Protein AF-0000000069709373 (afdb_homodimer)

Nearest PDB structures (foldseek):
  2mlg-assembly1_A  TM=8.910E-01  e=1.701E-03  Fuselloviridae
  6xjf-assembly3_C  TM=6.975E-01  e=1.911E-03  Pyrococcus furiosus DSM 3638
  6pln-assembly2_B  TM=6.680E-01  e=1.429E-03  Pyrococcus furiosus
  2p4w-assembly1_A  TM=5.129E-01  e=8.978E-04  Pyrococcus furiosus
  6kf9-assembly1_G  TM=6.052E-01  e=5.133E-03  Thermococcus kodakarensis KOD1

Structure (mmCIF, N/CA/C/O backbone):
data_AF-0000000069709373-model_v1
#
loop_
_entity.id
_entity.type
_entity.pdbx_description
1 polymer 'ArsR family transcriptional regulator'
#
loop_
_atom_site.group_PDB
_atom_site.id
_atom_site.type_symbol
_atom_site.label_atom_id
_atom_site.label_alt_id
_atom_site.label_comp_id
_atom_site.label_asym_id
_atom_site.label_entity_id
_atom_site.label_seq_id
_atom_site.pdbx_PDB_ins_code
_atom_site.Cartn_x
_atom_site.Cartn_y
_atom_site.Cartn_z
_atom_site.occupancy
_atom_site.B_iso_or_equiv
_atom_site.auth_seq_id
_atom_site.auth_comp_id
_atom_site.auth_asym_id
_atom_site.auth_atom_id
_atom_site.pdbx_PDB_model_num
ATOM 1 N N . MET A 1 1 ? -10.047 -11.922 -38.375 1 23.48 1 MET A N 1
ATOM 2 C CA . MET A 1 1 ? -9.273 -12.703 -37.406 1 23.48 1 MET A CA 1
ATOM 3 C C . MET A 1 1 ? -8.602 -11.789 -36.375 1 23.48 1 MET A C 1
ATOM 5 O O . MET A 1 1 ? -7.652 -11.078 -36.719 1 23.48 1 MET A O 1
ATOM 9 N N . ALA A 1 2 ? -9.289 -11.133 -35.469 1 34.69 2 ALA A N 1
ATOM 10 C CA . ALA A 1 2 ? -8.852 -10.133 -34.531 1 34.69 2 ALA A CA 1
ATOM 11 C C . ALA A 1 2 ? -7.746 -10.688 -33.625 1 34.69 2 ALA A C 1
ATOM 13 O O . ALA A 1 2 ? -7.945 -11.695 -32.938 1 34.69 2 ALA A O 1
ATOM 14 N N . THR A 1 3 ? -6.484 -10.617 -34.062 1 33.78 3 THR A N 1
ATOM 15 C CA . THR A 1 3 ? -5.309 -11.023 -33.312 1 33.78 3 THR A CA 1
ATOM 16 C C . THR A 1 3 ? -5.363 -10.461 -31.875 1 33.78 3 THR A C 1
ATOM 18 O O . THR A 1 3 ? -5.527 -9.25 -31.688 1 33.78 3 THR A O 1
ATOM 21 N N . ASP A 1 4 ? -5.973 -11.125 -31.016 1 33.34 4 ASP A N 1
ATOM 22 C CA . ASP A 1 4 ? -6.047 -10.883 -29.578 1 33.34 4 ASP A CA 1
ATOM 23 C C . ASP A 1 4 ? -4.664 -10.57 -29.016 1 33.34 4 ASP A C 1
ATOM 25 O O . ASP A 1 4 ? -3.807 -11.461 -28.938 1 33.34 4 ASP A O 1
ATOM 29 N N . GLN A 1 5 ? -3.955 -9.492 -29.438 1 33.38 5 GLN A N 1
ATOM 30 C CA . GLN A 1 5 ? -2.684 -9.016 -28.906 1 33.38 5 GLN A CA 1
ATOM 31 C C . GLN A 1 5 ? -2.693 -9 -27.391 1 33.38 5 GLN A C 1
ATOM 33 O O . GLN A 1 5 ? -3.277 -8.102 -26.766 1 33.38 5 GLN A O 1
ATOM 38 N N . THR A 1 6 ? -2.951 -10.117 -26.734 1 33.72 6 THR A N 1
ATOM 39 C CA . THR A 1 6 ? -2.645 -10.234 -25.312 1 33.72 6 THR A CA 1
ATOM 40 C C . THR A 1 6 ? -1.334 -9.523 -24.984 1 33.72 6 THR A C 1
ATOM 42 O O . THR A 1 6 ? -0.275 -9.898 -25.484 1 33.72 6 THR A O 1
ATOM 45 N N . ARG A 1 7 ? -1.243 -8.242 -24.922 1 32.53 7 ARG A N 1
ATOM 46 C CA . ARG A 1 7 ? -0.056 -7.484 -24.531 1 32.53 7 ARG A CA 1
ATOM 47 C C . ARG A 1 7 ? 0.734 -8.211 -23.453 1 32.53 7 ARG A C 1
ATOM 49 O O . ARG A 1 7 ? 0.278 -8.312 -22.312 1 32.53 7 ARG A O 1
ATOM 56 N N . THR A 1 8 ? 1.28 -9.414 -23.641 1 35.88 8 THR A N 1
ATOM 57 C CA . THR A 1 8 ? 2.346 -10.039 -22.859 1 35.88 8 THR A CA 1
ATOM 58 C C . THR A 1 8 ? 3.318 -8.992 -22.328 1 35.88 8 THR A C 1
ATOM 60 O O . THR A 1 8 ? 3.932 -8.258 -23.109 1 35.88 8 THR A O 1
ATOM 63 N N . VAL A 1 9 ? 3.002 -8.281 -21.422 1 37.19 9 VAL A N 1
ATOM 64 C CA . VAL A 1 9 ? 3.922 -7.297 -20.859 1 37.19 9 VAL A CA 1
ATOM 65 C C . VAL A 1 9 ? 5.297 -7.926 -20.672 1 37.19 9 VAL A C 1
ATOM 67 O O . VAL A 1 9 ? 5.551 -8.562 -19.641 1 37.19 9 VAL A O 1
ATOM 70 N N . ASP A 1 10 ? 5.848 -8.602 -21.531 1 44.31 10 ASP A N 1
ATOM 71 C CA . ASP A 1 10 ? 7.18 -9.133 -21.766 1 44.31 10 ASP A CA 1
ATOM 72 C C . ASP A 1 10 ? 8.258 -8.172 -21.297 1 44.31 10 ASP A C 1
ATOM 74 O O . ASP A 1 10 ? 9.336 -8.594 -20.875 1 44.31 10 ASP A O 1
ATOM 78 N N . ASP A 1 11 ? 8.031 -6.914 -21.281 1 50.78 11 ASP A N 1
ATOM 79 C CA . ASP A 1 11 ? 9.117 -5.961 -21.109 1 50.78 11 ASP A CA 1
ATOM 80 C C . ASP A 1 11 ? 9.281 -5.59 -19.641 1 50.78 11 ASP A C 1
ATOM 82 O O . ASP A 1 11 ? 10.086 -4.715 -19.297 1 50.78 11 ASP A O 1
ATOM 86 N N . ALA A 1 12 ? 8.484 -6.281 -18.812 1 53 12 ALA A N 1
ATOM 87 C CA . ALA A 1 12 ? 8.703 -5.875 -17.422 1 53 12 ALA A CA 1
ATOM 88 C C . ALA A 1 12 ? 9.961 -6.52 -16.859 1 53 12 ALA A C 1
ATOM 90 O O . ALA A 1 12 ? 10.164 -7.727 -17 1 53 12 ALA A O 1
ATOM 91 N N . PRO A 1 13 ? 10.883 -5.762 -16.438 1 57.22 13 PRO A N 1
ATOM 92 C CA . PRO A 1 13 ? 12.109 -6.324 -15.867 1 57.22 13 PRO A CA 1
ATOM 93 C C . PRO A 1 13 ? 11.836 -7.301 -14.727 1 57.22 13 PRO A C 1
ATOM 95 O O . PRO A 1 13 ? 10.789 -7.23 -14.078 1 57.22 13 PRO A O 1
ATOM 98 N N . ASP A 1 14 ? 12.641 -8.312 -14.633 1 55.16 14 ASP A N 1
ATOM 99 C CA . ASP A 1 14 ? 12.57 -9.305 -13.562 1 55.16 14 ASP A CA 1
ATOM 100 C C . ASP A 1 14 ? 12.586 -8.641 -12.195 1 55.16 14 ASP A C 1
ATOM 102 O O . ASP A 1 14 ? 11.859 -9.055 -11.281 1 55.16 14 ASP A O 1
ATOM 106 N N . ASP A 1 15 ? 13.5 -7.574 -11.961 1 58 15 ASP A N 1
ATOM 107 C CA . ASP A 1 15 ? 13.602 -6.797 -10.734 1 58 15 ASP A CA 1
ATOM 108 C C . ASP A 1 15 ? 12.844 -5.477 -10.859 1 58 15 ASP A C 1
ATOM 110 O O . ASP A 1 15 ? 13.195 -4.625 -11.672 1 58 15 ASP A O 1
ATOM 114 N N . PRO A 1 16 ? 11.82 -5.363 -10.195 1 58.78 16 PRO A N 1
ATOM 115 C CA . PRO A 1 16 ? 11.031 -4.129 -10.305 1 58.78 16 PRO A CA 1
ATOM 116 C C . PRO A 1 16 ? 11.852 -2.879 -10 1 58.78 16 PRO A C 1
ATOM 118 O O . PRO A 1 16 ? 11.508 -1.784 -10.453 1 58.78 16 PRO A O 1
ATOM 121 N N . ALA A 1 17 ? 12.961 -3.045 -9.219 1 63.59 17 ALA A N 1
ATOM 122 C CA . ALA A 1 17 ? 13.812 -1.887 -8.969 1 63.59 17 ALA A CA 1
ATOM 123 C C . ALA A 1 17 ? 14.375 -1.32 -10.266 1 63.59 17 ALA A C 1
ATOM 125 O O . ALA A 1 17 ? 14.719 -0.14 -10.344 1 63.59 17 ALA A O 1
ATOM 126 N N . ASP A 1 18 ? 14.406 -2.215 -11.289 1 65.5 18 ASP A N 1
ATOM 127 C CA . ASP A 1 18 ? 14.969 -1.823 -12.578 1 65.5 18 ASP A CA 1
ATOM 128 C C . ASP A 1 18 ? 14.016 -0.908 -13.336 1 65.5 18 ASP A C 1
ATOM 130 O O . ASP A 1 18 ? 14.383 -0.339 -14.367 1 65.5 18 ASP A O 1
ATOM 134 N N . LEU A 1 19 ? 12.883 -0.759 -12.836 1 61.12 19 LEU A N 1
ATOM 135 C CA . LEU A 1 19 ? 11.898 0.121 -13.453 1 61.12 19 LEU A CA 1
ATOM 136 C C . LEU A 1 19 ? 12.172 1.579 -13.102 1 61.12 19 LEU A C 1
ATOM 138 O O . LEU A 1 19 ? 11.672 2.488 -13.766 1 61.12 19 LEU A O 1
ATOM 142 N N . LEU A 1 20 ? 12.906 1.781 -11.984 1 63.47 20 LEU A N 1
ATOM 143 C CA . LEU A 1 20 ? 13.102 3.139 -11.492 1 63.47 20 LEU A CA 1
ATOM 144 C C . LEU A 1 20 ? 14.289 3.805 -12.188 1 63.47 20 LEU A C 1
ATOM 146 O O . LEU A 1 20 ? 15.305 3.156 -12.445 1 63.47 20 LEU A O 1
ATOM 150 N N . PRO A 1 21 ? 14.086 5.062 -12.586 1 57.34 21 PRO A N 1
ATOM 151 C CA . PRO A 1 21 ? 15.227 5.777 -13.148 1 57.34 21 PRO A CA 1
ATOM 152 C C . PRO A 1 21 ? 16.391 5.922 -12.156 1 57.34 21 PRO A C 1
ATOM 154 O O . PRO A 1 21 ? 16.172 5.867 -10.945 1 57.34 21 PRO A O 1
ATOM 157 N N . GLU A 1 22 ? 17.625 5.895 -12.695 1 56.34 22 GLU A N 1
ATOM 158 C CA . GLU A 1 22 ? 18.828 6.043 -11.883 1 56.34 22 GLU A CA 1
ATOM 159 C C . GLU A 1 22 ? 18.75 7.273 -10.984 1 56.34 22 GLU A C 1
ATOM 161 O O . GLU A 1 22 ? 19.25 7.258 -9.859 1 56.34 22 GLU A O 1
ATOM 166 N N . GLU A 1 23 ? 18.109 8.383 -11.438 1 56.47 23 GLU A N 1
ATOM 167 C CA . GLU A 1 23 ? 18.016 9.625 -10.672 1 56.47 23 GLU A CA 1
ATOM 168 C C . GLU A 1 23 ? 16.688 9.742 -9.945 1 56.47 23 GLU A C 1
ATOM 170 O O . GLU A 1 23 ? 16.234 10.844 -9.625 1 56.47 23 GLU A O 1
ATOM 175 N N . SER A 1 24 ? 16.172 8.539 -9.805 1 59.69 24 SER A N 1
ATOM 176 C CA . SER A 1 24 ? 14.883 8.547 -9.125 1 59.69 24 SER A CA 1
ATOM 177 C C . SER A 1 24 ? 14.984 9.195 -7.75 1 59.69 24 SER A C 1
ATOM 179 O O . SER A 1 24 ? 16 9.055 -7.066 1 59.69 24 SER A O 1
ATOM 181 N N . VAL A 1 25 ? 14.102 10.078 -7.422 1 65.12 25 VAL A N 1
ATOM 182 C CA . VAL A 1 25 ? 14.039 10.75 -6.129 1 65.12 25 VAL A CA 1
ATOM 183 C C . VAL A 1 25 ? 14.031 9.719 -5.008 1 65.12 25 VAL A C 1
ATOM 185 O O . VAL A 1 25 ? 14.734 9.875 -4.008 1 65.12 25 VAL A O 1
ATOM 188 N N . LEU A 1 26 ? 13.344 8.547 -5.355 1 81.06 26 LEU A N 1
ATOM 189 C CA . LEU A 1 26 ? 13.219 7.508 -4.34 1 81.06 26 LEU A CA 1
ATOM 190 C C . LEU A 1 26 ? 13.57 6.137 -4.91 1 81.06 26 LEU A C 1
ATOM 192 O O . LEU A 1 26 ? 13.383 5.891 -6.105 1 81.06 26 LEU A O 1
ATOM 196 N N . ASP A 1 27 ? 14.125 5.328 -4.148 1 86.06 27 ASP A N 1
ATOM 197 C CA . ASP A 1 27 ? 14.344 3.957 -4.594 1 86.06 27 ASP A CA 1
ATOM 198 C C . ASP A 1 27 ? 13.148 3.068 -4.254 1 86.06 27 ASP A C 1
ATOM 200 O O . ASP A 1 27 ? 12.195 3.521 -3.615 1 86.06 27 ASP A O 1
ATOM 204 N N . LEU A 1 28 ? 13.164 1.79 -4.703 1 89.06 28 LEU A N 1
ATOM 205 C CA . LEU A 1 28 ? 12.031 0.881 -4.566 1 89.06 28 LEU A CA 1
ATOM 206 C C . LEU A 1 28 ? 11.703 0.635 -3.098 1 89.06 28 LEU A C 1
ATOM 208 O O . LEU A 1 28 ? 10.539 0.644 -2.707 1 89.06 28 LEU A O 1
ATOM 212 N N . ASP A 1 29 ? 12.695 0.461 -2.281 1 92.44 29 ASP A N 1
ATOM 213 C CA . ASP A 1 29 ? 12.492 0.176 -0.865 1 92.44 29 ASP A CA 1
ATOM 214 C C . ASP A 1 29 ? 11.781 1.333 -0.169 1 92.44 29 ASP A C 1
ATOM 216 O O . ASP A 1 29 ? 10.977 1.117 0.735 1 92.44 29 ASP A O 1
ATOM 220 N N . GLU A 1 30 ? 12.07 2.533 -0.554 1 92.19 30 GLU A N 1
ATOM 221 C CA . GLU A 1 30 ? 11.43 3.709 0.03 1 92.19 30 GLU A CA 1
ATOM 222 C C . GLU A 1 30 ? 9.945 3.762 -0.322 1 92.19 30 GLU A C 1
ATOM 224 O O . GLU A 1 30 ? 9.117 4.07 0.531 1 92.19 30 GLU A O 1
ATOM 229 N N . TYR A 1 31 ? 9.648 3.436 -1.566 1 91.88 31 TYR A N 1
ATOM 230 C CA . TYR A 1 31 ? 8.25 3.365 -1.973 1 91.88 31 TYR A CA 1
ATOM 231 C C . TYR A 1 31 ? 7.508 2.285 -1.194 1 91.88 31 TYR A C 1
ATOM 233 O O . TYR A 1 31 ? 6.375 2.496 -0.748 1 91.88 31 TYR A O 1
ATOM 241 N N . LEU A 1 32 ? 8.172 1.187 -1.042 1 95.44 32 LEU A N 1
ATOM 242 C CA . LEU A 1 32 ? 7.555 0.064 -0.344 1 95.44 32 LEU A CA 1
ATOM 243 C C . LEU A 1 32 ? 7.344 0.389 1.131 1 95.44 32 LEU A C 1
ATOM 245 O O . LEU A 1 32 ? 6.316 0.034 1.71 1 95.44 32 LEU A O 1
ATOM 249 N N . ASP A 1 33 ? 8.258 1.11 1.703 1 96.12 33 ASP A N 1
ATOM 250 C CA . ASP A 1 33 ? 8.133 1.536 3.094 1 96.12 33 ASP A CA 1
ATOM 251 C C . ASP A 1 33 ? 6.922 2.443 3.287 1 96.12 33 ASP A C 1
ATOM 253 O O . ASP A 1 33 ? 6.23 2.359 4.305 1 96.12 33 ASP A O 1
ATOM 257 N N . MET A 1 34 ? 6.719 3.309 2.361 1 96.19 34 MET A N 1
ATOM 258 C CA . MET A 1 34 ? 5.562 4.199 2.416 1 96.19 34 MET A CA 1
ATOM 259 C C . MET A 1 34 ? 4.262 3.408 2.406 1 96.19 34 MET A C 1
ATOM 261 O O . MET A 1 34 ? 3.361 3.672 3.207 1 96.19 34 MET A O 1
ATOM 265 N N . HIS A 1 35 ? 4.211 2.447 1.527 1 95.44 35 HIS A N 1
ATOM 266 C CA . HIS A 1 35 ? 3.014 1.623 1.419 1 95.44 35 HIS A CA 1
ATOM 267 C C . HIS A 1 35 ? 2.799 0.794 2.68 1 95.44 35 HIS A C 1
ATOM 269 O O . HIS A 1 35 ? 1.674 0.689 3.176 1 95.44 35 HIS A O 1
ATOM 275 N N . ALA A 1 36 ? 3.857 0.259 3.15 1 97 36 ALA A N 1
ATOM 276 C CA . ALA A 1 36 ? 3.775 -0.532 4.375 1 97 36 ALA A CA 1
ATOM 277 C C . ALA A 1 36 ? 3.281 0.316 5.543 1 97 36 ALA A C 1
ATOM 279 O O . ALA A 1 36 ? 2.455 -0.136 6.34 1 97 36 ALA A O 1
ATOM 280 N N . ALA A 1 37 ? 3.773 1.516 5.648 1 97.56 37 ALA A N 1
ATOM 281 C CA . ALA A 1 37 ? 3.404 2.406 6.746 1 97.56 37 ALA A CA 1
ATOM 282 C C . ALA A 1 37 ? 1.913 2.727 6.715 1 97.56 37 ALA A C 1
ATOM 284 O O . ALA A 1 37 ? 1.25 2.732 7.754 1 97.56 37 ALA A O 1
ATOM 285 N N . VAL A 1 38 ? 1.366 2.932 5.551 1 95.88 38 VAL A N 1
ATOM 286 C CA . VAL A 1 38 ? -0.028 3.326 5.391 1 95.88 38 VAL A CA 1
ATOM 287 C C . VAL A 1 38 ? -0.939 2.127 5.637 1 95.88 38 VAL A C 1
ATOM 289 O O . VAL A 1 38 ? -2.121 2.289 5.945 1 95.88 38 VAL A O 1
ATOM 292 N N . GLY A 1 39 ? -0.347 0.954 5.484 1 96.12 39 GLY A N 1
ATOM 293 C CA . GLY A 1 39 ? -1.114 -0.261 5.707 1 96.12 39 GLY A CA 1
ATOM 294 C C . GLY A 1 39 ? -1.58 -0.418 7.141 1 96.12 39 GLY A C 1
ATOM 295 O O . GLY A 1 39 ? -2.43 -1.262 7.438 1 96.12 39 GLY A O 1
ATOM 296 N N . HIS A 1 40 ? -1.164 0.367 8.07 1 96.25 40 HIS A N 1
ATOM 297 C CA . HIS A 1 40 ? -1.609 0.391 9.461 1 96.25 40 HIS A CA 1
ATOM 298 C C . HIS A 1 40 ? -2.826 1.295 9.633 1 96.25 40 HIS A C 1
ATOM 300 O O . HIS A 1 40 ? -2.811 2.451 9.203 1 96.25 40 HIS A O 1
ATOM 306 N N . ARG A 1 41 ? -3.801 0.878 10.312 1 94.12 41 ARG A N 1
ATOM 307 C CA . ARG A 1 41 ? -5.094 1.547 10.398 1 94.12 41 ARG A CA 1
ATOM 308 C C . ARG A 1 41 ? -4.941 2.975 10.906 1 94.12 41 ARG A C 1
ATOM 310 O O . ARG A 1 41 ? -5.422 3.92 10.273 1 94.12 41 ARG A O 1
ATOM 317 N N . THR A 1 42 ? -4.293 3.166 11.992 1 95.81 42 THR A N 1
ATOM 318 C CA . THR A 1 42 ? -4.152 4.484 12.602 1 95.81 42 THR A CA 1
ATOM 319 C C . THR A 1 42 ? -3.354 5.414 11.695 1 95.81 42 THR A C 1
ATOM 321 O O . THR A 1 42 ? -3.705 6.586 11.531 1 95.81 42 THR A O 1
ATOM 324 N N . ARG A 1 43 ? -2.295 4.887 11.117 1 97.69 43 ARG A N 1
ATOM 325 C CA . ARG A 1 43 ? -1.472 5.703 10.234 1 97.69 43 ARG A CA 1
ATOM 326 C C . ARG A 1 43 ? -2.238 6.078 8.969 1 97.69 43 ARG A C 1
ATOM 328 O O . ARG A 1 43 ? -2.082 7.188 8.453 1 97.69 43 ARG A O 1
ATOM 335 N N . TYR A 1 44 ? -2.992 5.168 8.508 1 96.81 44 TYR A N 1
ATOM 336 C CA . TYR A 1 44 ? -3.865 5.488 7.383 1 96.81 44 TYR A CA 1
ATOM 337 C C . TYR A 1 44 ? -4.816 6.621 7.742 1 96.81 44 TYR A C 1
ATOM 339 O O . TYR A 1 44 ? -4.969 7.578 6.977 1 96.81 44 TYR A O 1
ATOM 347 N N . GLU A 1 45 ? -5.453 6.539 8.852 1 94.75 45 GLU A N 1
ATOM 348 C CA . GLU A 1 45 ? -6.422 7.547 9.273 1 94.75 45 GLU A CA 1
ATOM 349 C C . GLU A 1 45 ? -5.758 8.906 9.461 1 94.75 45 GLU A C 1
ATOM 351 O O . GLU A 1 45 ? -6.324 9.938 9.078 1 94.75 45 GLU A O 1
ATOM 356 N N . ILE A 1 46 ? -4.59 8.891 10.031 1 96.5 46 ILE A N 1
ATOM 357 C CA . ILE A 1 46 ? -3.842 10.133 10.203 1 96.5 46 ILE A CA 1
ATOM 358 C C . ILE A 1 46 ? -3.578 10.766 8.844 1 96.5 46 ILE A C 1
ATOM 360 O O . ILE A 1 46 ? -3.891 11.938 8.625 1 96.5 46 ILE A O 1
ATOM 364 N N . LEU A 1 47 ? -3.055 9.961 7.957 1 96.94 47 LEU A N 1
ATOM 365 C CA . LEU A 1 47 ? -2.693 10.461 6.637 1 96.94 47 LEU A CA 1
ATOM 366 C C . LEU A 1 47 ? -3.93 10.938 5.879 1 96.94 47 LEU A C 1
ATOM 368 O O . LEU A 1 47 ? -3.902 11.984 5.23 1 96.94 47 LEU A O 1
ATOM 372 N N . TYR A 1 48 ? -4.949 10.164 5.965 1 94.19 48 TYR A N 1
ATOM 373 C CA . TYR A 1 48 ? -6.219 10.5 5.328 1 94.19 48 TYR A CA 1
ATOM 374 C C . TYR A 1 48 ? -6.711 11.875 5.777 1 94.19 48 TYR A C 1
ATOM 376 O O . TYR A 1 48 ? -7.078 12.711 4.949 1 94.19 48 TYR A O 1
ATOM 384 N N . ARG A 1 49 ? -6.691 12.148 6.984 1 93.44 49 ARG A N 1
ATOM 385 C CA . ARG A 1 49 ? -7.164 13.414 7.531 1 93.44 49 ARG A CA 1
ATOM 386 C C . ARG A 1 49 ? -6.27 14.57 7.098 1 93.44 49 ARG A C 1
ATOM 388 O O . ARG A 1 49 ? -6.758 15.648 6.758 1 93.44 49 ARG A O 1
ATOM 395 N N . LEU A 1 50 ? -5 14.305 7.145 1 95.5 50 LEU A N 1
ATOM 396 C CA . LEU A 1 50 ? -4.07 15.359 6.77 1 95.5 50 LEU A CA 1
ATOM 397 C C . LEU A 1 50 ? -4.195 15.695 5.285 1 95.5 50 LEU A C 1
ATOM 399 O O . LEU A 1 50 ? -4.02 16.844 4.891 1 95.5 50 LEU A O 1
ATOM 403 N N . VAL A 1 51 ? -4.473 14.703 4.473 1 92.06 51 VAL A N 1
ATOM 404 C CA . VAL A 1 51 ? -4.598 14.914 3.033 1 92.06 51 VAL A CA 1
ATOM 405 C C . VAL A 1 51 ? -5.902 15.641 2.727 1 92.06 51 VAL A C 1
ATOM 407 O O . VAL A 1 51 ? -5.945 16.516 1.863 1 92.06 51 VAL A O 1
ATOM 410 N N . HIS A 1 52 ? -6.895 15.344 3.479 1 86.44 52 HIS A N 1
ATOM 411 C CA . HIS A 1 52 ? -8.219 15.852 3.123 1 86.44 52 HIS A CA 1
ATOM 412 C C . HIS A 1 52 ? -8.578 17.078 3.957 1 86.44 52 HIS A C 1
ATOM 414 O O . HIS A 1 52 ? -9.43 17.875 3.555 1 86.44 52 HIS A O 1
ATOM 420 N N . ARG A 1 53 ? -8.094 17.266 5.164 1 84.62 53 ARG A N 1
ATOM 421 C CA . ARG A 1 53 ? -8.422 18.375 6.039 1 84.62 53 ARG A CA 1
ATOM 422 C C . ARG A 1 53 ? -7.25 19.344 6.16 1 84.62 53 ARG A C 1
ATOM 424 O O . ARG A 1 53 ? -7.332 20.344 6.883 1 84.62 53 ARG A O 1
ATOM 431 N N . ASN A 1 54 ? -6.105 19 5.438 1 86.19 54 ASN A N 1
ATOM 432 C CA . ASN A 1 54 ? -4.918 19.844 5.422 1 86.19 54 ASN A CA 1
ATOM 433 C C . ASN A 1 54 ? -4.094 19.688 6.695 1 86.19 54 ASN A C 1
ATOM 435 O O . ASN A 1 54 ? -3.912 18.562 7.184 1 86.19 54 ASN A O 1
ATOM 439 N N . GLU A 1 55 ? -3.504 20.812 7.277 1 91.75 55 GLU A N 1
ATOM 440 C CA . GLU A 1 55 ? -2.566 20.719 8.391 1 91.75 55 GLU A CA 1
ATOM 441 C C . GLU A 1 55 ? -3.303 20.594 9.727 1 91.75 55 GLU A C 1
ATOM 443 O O . GLU A 1 55 ? -4.363 21.188 9.914 1 91.75 55 GLU A O 1
ATOM 448 N N . MET A 1 56 ? -2.844 19.734 10.641 1 95.12 56 MET A N 1
ATOM 449 C CA . MET A 1 56 ? -3.422 19.516 11.961 1 95.12 56 MET A CA 1
ATOM 450 C C . MET A 1 56 ? -2.334 19.453 13.031 1 95.12 56 MET A C 1
ATOM 452 O O . MET A 1 56 ? -1.246 18.938 12.781 1 95.12 56 MET A O 1
ATOM 456 N N . SER A 1 57 ? -2.672 19.953 14.219 1 94.38 57 SER A N 1
ATOM 457 C CA . SER A 1 57 ? -1.78 19.828 15.367 1 94.38 57 SER A CA 1
ATOM 458 C C . SER A 1 57 ? -1.889 18.453 16.016 1 94.38 57 SER A C 1
ATOM 460 O O . SER A 1 57 ? -2.855 17.719 15.781 1 94.38 57 SER A O 1
ATOM 462 N N . PRO A 1 58 ? -0.845 18.031 16.828 1 94.94 58 PRO A N 1
ATOM 463 C CA . PRO A 1 58 ? -0.953 16.766 17.562 1 94.94 58 PRO A CA 1
ATOM 464 C C . PRO A 1 58 ? -2.225 16.672 18.391 1 94.94 58 PRO A C 1
ATOM 466 O O . PRO A 1 58 ? -2.848 15.617 18.469 1 94.94 58 PRO A O 1
ATOM 469 N N . LYS A 1 59 ? -2.639 17.781 18.969 1 93.56 59 LYS A N 1
ATOM 470 C CA . LYS A 1 59 ? -3.828 17.797 19.812 1 93.56 59 LYS A CA 1
ATOM 471 C C . LYS A 1 59 ? -5.09 17.562 18.984 1 93.56 59 LYS A C 1
ATOM 473 O O . LYS A 1 59 ? -5.977 16.812 19.406 1 93.56 59 LYS A O 1
ATOM 478 N N . GLU A 1 60 ? -5.215 18.203 17.859 1 93.31 60 GLU A N 1
ATOM 479 C CA . GLU A 1 60 ? -6.348 17.984 16.969 1 93.31 60 GLU A CA 1
ATOM 480 C C . GLU A 1 60 ? -6.434 16.531 16.516 1 93.31 60 GLU A C 1
ATOM 482 O O . GLU A 1 60 ? -7.523 15.969 16.422 1 93.31 60 GLU A O 1
ATOM 487 N N . LEU A 1 61 ? -5.297 15.906 16.203 1 95 61 LEU A N 1
ATOM 488 C CA . LEU A 1 61 ? -5.238 14.516 15.766 1 95 61 LEU A CA 1
ATOM 489 C C . LEU A 1 61 ? -5.625 13.57 16.891 1 95 61 LEU A C 1
ATOM 491 O O . LEU A 1 61 ? -6.359 12.602 16.688 1 95 61 LEU A O 1
ATOM 495 N N . GLU A 1 62 ? -5.125 13.852 18.078 1 94.31 62 GLU A N 1
ATOM 496 C CA . GLU A 1 62 ? -5.457 13.062 19.266 1 94.31 62 GLU A CA 1
ATOM 497 C C . GLU A 1 62 ? -6.965 13.031 19.5 1 94.31 62 GLU A C 1
ATOM 499 O O . GLU A 1 62 ? -7.539 11.961 19.734 1 94.31 62 GLU A O 1
ATOM 504 N N . ASP A 1 63 ? -7.605 14.18 19.406 1 92 63 ASP A N 1
ATOM 505 C CA . ASP A 1 63 ? -9.039 14.312 19.625 1 92 63 ASP A CA 1
ATOM 506 C C . ASP A 1 63 ? -9.836 13.57 18.562 1 92 63 ASP A C 1
ATOM 508 O O . ASP A 1 63 ? -10.859 12.953 18.859 1 92 63 ASP A O 1
ATOM 512 N N . ALA A 1 64 ? -9.336 13.609 17.375 1 89.75 64 ALA A N 1
ATOM 513 C CA . ALA A 1 64 ? -10.039 13.016 16.234 1 89.75 64 ALA A CA 1
ATOM 514 C C . ALA A 1 64 ? -9.922 11.5 16.25 1 89.75 64 ALA A C 1
ATOM 516 O O . ALA A 1 64 ? -10.852 10.797 15.836 1 89.75 64 ALA A O 1
ATOM 517 N N . LEU A 1 65 ? -8.82 10.883 16.688 1 92.12 65 LEU A N 1
ATOM 518 C CA . LEU A 1 65 ? -8.539 9.453 16.578 1 92.12 65 LEU A CA 1
ATOM 519 C C . LEU A 1 65 ? -8.828 8.75 17.891 1 92.12 65 LEU A C 1
ATOM 521 O O . LEU A 1 65 ? -8.875 7.516 17.953 1 92.12 65 LEU A O 1
ATOM 525 N N . GLU A 1 66 ? -9.008 9.492 18.922 1 91.75 66 GLU A N 1
ATOM 526 C CA . GLU A 1 66 ? -9.258 8.938 20.25 1 91.75 66 GLU A CA 1
ATOM 527 C C . GLU A 1 66 ? -8.141 7.992 20.688 1 91.75 66 GLU A C 1
ATOM 529 O O . GLU A 1 66 ? -8.398 6.867 21.109 1 91.75 66 GLU A O 1
ATOM 534 N N . ILE A 1 67 ? -6.957 8.305 20.5 1 91.19 67 ILE A N 1
ATOM 535 C CA . ILE A 1 67 ? -5.77 7.57 20.922 1 91.19 67 ILE A CA 1
ATOM 536 C C . ILE A 1 67 ? -4.906 8.453 21.812 1 91.19 67 ILE A C 1
ATOM 538 O O . ILE A 1 67 ? -5.047 9.68 21.812 1 91.19 67 ILE A O 1
ATOM 542 N N . ASP A 1 68 ? -4.066 7.832 22.625 1 91.62 68 ASP A N 1
ATOM 543 C CA . ASP A 1 68 ? -3.227 8.578 23.547 1 91.62 68 ASP A CA 1
ATOM 544 C C . ASP A 1 68 ? -2.055 9.242 22.828 1 91.62 68 ASP A C 1
ATOM 546 O O . ASP A 1 68 ? -1.674 8.82 21.734 1 91.62 68 ASP A O 1
ATOM 550 N N . ASP A 1 69 ? -1.426 10.148 23.5 1 92.06 69 ASP A N 1
ATOM 551 C CA . ASP A 1 69 ? -0.376 11 22.953 1 92.06 69 ASP A CA 1
ATOM 552 C C . ASP A 1 69 ? 0.848 10.18 22.562 1 92.06 69 ASP A C 1
ATOM 554 O O . ASP A 1 69 ? 1.413 10.375 21.484 1 92.06 69 ASP A O 1
ATOM 558 N N . SER A 1 70 ? 1.243 9.305 23.406 1 94.44 70 SER A N 1
ATOM 559 C CA . SER A 1 70 ? 2.439 8.523 23.125 1 94.44 70 SER A CA 1
ATOM 560 C C . SER A 1 70 ? 2.27 7.695 21.844 1 94.44 70 SER A C 1
ATOM 562 O O . SER A 1 70 ? 3.176 7.637 21.016 1 94.44 70 SER A O 1
ATOM 564 N N . THR A 1 71 ? 1.091 7.051 21.703 1 95.62 71 THR A N 1
ATOM 565 C CA . THR A 1 71 ? 0.78 6.246 20.516 1 95.62 71 THR A CA 1
ATOM 566 C C . THR A 1 71 ? 0.704 7.125 19.266 1 95.62 71 THR A C 1
ATOM 568 O O . THR A 1 71 ? 1.215 6.754 18.219 1 95.62 71 THR A O 1
ATOM 571 N N . LEU A 1 72 ? 0.074 8.211 19.406 1 97.12 72 LEU A N 1
ATOM 572 C CA . LEU A 1 72 ? -0.023 9.148 18.281 1 97.12 72 LEU A CA 1
ATOM 573 C C . LEU A 1 72 ? 1.361 9.594 17.828 1 97.12 72 LEU A C 1
ATOM 575 O O . LEU A 1 72 ? 1.646 9.609 16.625 1 97.12 72 LEU A O 1
ATOM 579 N N . HIS A 1 73 ? 2.242 9.953 18.766 1 96.12 73 HIS A N 1
ATOM 580 C CA . HIS A 1 73 ? 3.58 10.422 18.422 1 96.12 73 HIS A CA 1
ATOM 581 C C . HIS A 1 73 ? 4.379 9.328 17.719 1 96.12 73 HIS A C 1
ATOM 583 O O . HIS A 1 73 ? 5.09 9.594 16.75 1 96.12 73 HIS A O 1
ATOM 589 N N . TYR A 1 74 ? 4.188 8.148 18.172 1 97.56 74 TYR A N 1
ATOM 590 C CA . TYR A 1 74 ? 4.848 7.016 17.547 1 97.56 74 TYR A CA 1
ATOM 591 C C . TYR A 1 74 ? 4.445 6.906 16.078 1 97.56 74 TYR A C 1
ATOM 593 O O . TYR A 1 74 ? 5.305 6.789 15.195 1 97.56 74 TYR A O 1
ATOM 601 N N . HIS A 1 75 ? 3.164 6.914 15.781 1 97.81 75 HIS A N 1
ATOM 602 C CA . HIS A 1 75 ? 2.664 6.777 14.422 1 97.81 75 HIS A CA 1
ATOM 603 C C . HIS A 1 75 ? 3.047 7.984 13.57 1 97.81 75 HIS A C 1
ATOM 605 O O . HIS A 1 75 ? 3.393 7.84 12.398 1 97.81 75 HIS A O 1
ATOM 611 N N . LEU A 1 76 ? 2.996 9.164 14.164 1 97.94 76 LEU A N 1
ATOM 612 C CA . LEU A 1 76 ? 3.389 10.375 13.453 1 97.94 76 LEU A CA 1
ATOM 613 C C . LEU A 1 76 ? 4.863 10.32 13.07 1 97.94 76 LEU A C 1
ATOM 615 O O . LEU A 1 76 ? 5.234 10.68 11.953 1 97.94 76 LEU A O 1
ATOM 619 N N . ASN A 1 77 ? 5.695 9.898 14.016 1 98 77 ASN A N 1
ATOM 620 C CA . ASN A 1 77 ? 7.121 9.789 13.734 1 98 77 ASN A CA 1
ATOM 621 C C . ASN A 1 77 ? 7.391 8.789 12.609 1 98 77 ASN A C 1
ATOM 623 O O . ASN A 1 77 ? 8.242 9.031 11.75 1 98 77 ASN A O 1
ATOM 627 N N . LYS A 1 78 ? 6.703 7.672 12.57 1 98.31 78 LYS A N 1
ATOM 628 C CA . LYS A 1 78 ? 6.852 6.691 11.492 1 98.31 78 LYS A CA 1
ATOM 629 C C . LYS A 1 78 ? 6.465 7.289 10.148 1 98.31 78 LYS A C 1
ATOM 631 O O . LYS A 1 78 ? 7.156 7.074 9.148 1 98.31 78 LYS A O 1
ATOM 636 N N . LEU A 1 79 ? 5.371 8.023 10.133 1 98.44 79 LEU A N 1
ATOM 637 C CA . LEU A 1 79 ? 4.891 8.648 8.906 1 98.44 79 LEU A CA 1
ATOM 638 C C . LEU A 1 79 ? 5.875 9.711 8.414 1 98.44 79 LEU A C 1
ATOM 640 O O . LEU A 1 79 ? 6.066 9.875 7.211 1 98.44 79 LEU A O 1
ATOM 644 N N . VAL A 1 80 ? 6.5 10.43 9.375 1 98.06 80 VAL A N 1
ATOM 645 C CA . VAL A 1 80 ? 7.508 11.43 9.031 1 98.06 80 VAL A CA 1
ATOM 646 C C . VAL A 1 80 ? 8.766 10.742 8.5 1 98.06 80 VAL A C 1
ATOM 648 O O . VAL A 1 80 ? 9.336 11.164 7.492 1 98.06 80 VAL A O 1
ATOM 651 N N . ASP A 1 81 ? 9.148 9.656 9.109 1 97.88 81 ASP A N 1
ATOM 652 C CA . ASP A 1 81 ? 10.367 8.922 8.758 1 97.88 81 ASP A CA 1
ATOM 653 C C . ASP A 1 81 ? 10.289 8.398 7.328 1 97.88 81 ASP A C 1
ATOM 655 O O . ASP A 1 81 ? 11.297 8.391 6.613 1 97.88 81 ASP A O 1
ATOM 659 N N . VAL A 1 82 ? 9.07 8.016 6.891 1 97.12 82 VAL A N 1
ATOM 660 C CA . VAL A 1 82 ? 8.945 7.426 5.562 1 97.12 82 VAL A CA 1
ATOM 661 C C . VAL A 1 82 ? 8.602 8.508 4.543 1 97.12 82 VAL A C 1
ATOM 663 O O . VAL A 1 82 ? 8.422 8.227 3.359 1 97.12 82 VAL A O 1
ATOM 666 N N . GLY A 1 83 ? 8.375 9.695 5.012 1 96.56 83 GLY A N 1
ATOM 667 C CA . GLY A 1 83 ? 8.273 10.828 4.109 1 96.56 83 GLY A CA 1
ATOM 668 C C . GLY A 1 83 ? 6.84 11.141 3.705 1 96.56 83 GLY A C 1
ATOM 669 O O . GLY A 1 83 ? 6.605 11.906 2.771 1 96.56 83 GLY A O 1
ATOM 670 N N . LEU A 1 84 ? 5.879 10.633 4.414 1 97.62 84 LEU A N 1
ATOM 671 C CA . LEU A 1 84 ? 4.48 10.812 4.039 1 97.62 84 LEU A CA 1
ATOM 672 C C . LEU A 1 84 ? 3.904 12.07 4.691 1 97.62 84 LEU A C 1
ATOM 674 O O . LEU A 1 84 ? 2.941 12.648 4.184 1 97.62 84 LEU A O 1
ATOM 678 N N . VAL A 1 85 ? 4.469 12.445 5.863 1 98.19 85 VAL A N 1
ATOM 679 C CA . VAL A 1 85 ? 4.016 13.578 6.664 1 98.19 85 VAL A CA 1
ATOM 680 C C . VAL A 1 85 ? 5.203 14.477 7.016 1 98.19 85 VAL A C 1
ATOM 682 O O . VAL A 1 85 ? 6.328 13.992 7.176 1 98.19 85 VAL A O 1
ATOM 685 N N . GLU A 1 86 ? 5 15.672 7.074 1 97.44 86 GLU A N 1
ATOM 686 C CA . GLU A 1 86 ? 6.035 16.609 7.516 1 97.44 86 GLU A CA 1
ATOM 687 C C . GLU A 1 86 ? 5.602 17.344 8.781 1 97.44 86 GLU A C 1
ATOM 689 O O . GLU A 1 86 ? 4.434 17.703 8.922 1 97.44 86 GLU A O 1
ATOM 694 N N . LYS A 1 87 ? 6.527 17.438 9.648 1 96.56 87 LYS A N 1
ATOM 695 C CA . LYS A 1 87 ? 6.363 18.219 10.867 1 96.56 87 LYS A CA 1
ATOM 696 C C . LYS A 1 87 ? 6.812 19.672 10.656 1 96.56 87 LYS A C 1
ATOM 698 O O . LYS A 1 87 ? 7.906 19.906 10.141 1 96.56 87 LYS A O 1
ATOM 703 N N . ARG A 1 88 ? 5.973 20.594 10.953 1 91.94 88 ARG A N 1
ATOM 704 C CA . ARG A 1 88 ? 6.281 22.016 10.789 1 91.94 88 ARG A CA 1
ATOM 705 C C . ARG A 1 88 ? 6.039 22.781 12.078 1 91.94 88 ARG A C 1
ATOM 707 O O . ARG A 1 88 ? 5.297 22.312 12.953 1 91.94 88 ARG A O 1
ATOM 714 N N . GLN A 1 89 ? 6.797 23.906 12.188 1 90.69 89 GLN A N 1
ATOM 715 C CA . GLN A 1 89 ? 6.625 24.781 13.328 1 90.69 89 GLN A CA 1
ATOM 716 C C . GLN A 1 89 ? 6.285 26.203 12.875 1 90.69 89 GLN A C 1
ATOM 718 O O . GLN A 1 89 ? 6.77 26.672 11.844 1 90.69 89 GLN A O 1
ATOM 723 N N . ARG A 1 90 ? 5.363 26.797 13.461 1 81.44 90 ARG A N 1
ATOM 724 C CA . ARG A 1 90 ? 4.992 28.172 13.172 1 81.44 90 ARG A CA 1
ATOM 725 C C . ARG A 1 90 ? 5.051 29.031 14.43 1 81.44 90 ARG A C 1
ATOM 727 O O . ARG A 1 90 ? 4.672 28.594 15.516 1 81.44 90 ARG A O 1
ATOM 734 N N . THR A 1 91 ? 5.777 30.188 14.266 1 77.62 91 THR A N 1
ATOM 735 C CA . THR A 1 91 ? 5.867 31.141 15.367 1 77.62 91 THR A CA 1
ATOM 736 C C . THR A 1 91 ? 4.605 31.984 15.445 1 77.62 91 THR A C 1
ATOM 738 O O . THR A 1 91 ? 4.078 32.438 14.422 1 77.62 91 THR A O 1
ATOM 741 N N . GLU A 1 92 ? 3.795 31.812 16.391 1 67.44 92 GLU A N 1
ATOM 742 C CA . GLU A 1 92 ? 2.662 32.719 16.531 1 67.44 92 GLU A CA 1
ATOM 743 C C . GLU A 1 92 ? 3.111 34.094 17.016 1 67.44 92 GLU A C 1
ATOM 745 O O . GLU A 1 92 ? 3.891 34.188 17.969 1 67.44 92 GLU A O 1
ATOM 750 N N . ARG A 1 93 ? 3.17 35.125 16.047 1 62.56 93 ARG A N 1
ATOM 751 C CA . ARG A 1 93 ? 3.604 36.469 16.312 1 62.56 93 ARG A CA 1
ATOM 752 C C . ARG A 1 93 ? 3.338 36.844 17.766 1 62.56 93 ARG A C 1
ATOM 754 O O . ARG A 1 93 ? 4.176 37.5 18.422 1 62.56 93 ARG A O 1
ATOM 761 N N . GLY A 1 94 ? 2.133 36.812 18.234 1 55.97 94 GLY A N 1
ATOM 762 C CA . GLY A 1 94 ? 1.797 37.375 19.531 1 55.97 94 GLY A CA 1
ATOM 763 C C . GLY A 1 94 ? 2.15 36.469 20.688 1 55.97 94 GLY A C 1
ATOM 764 O O . GLY A 1 94 ? 2.109 36.875 21.844 1 55.97 94 GLY A O 1
ATOM 765 N N . GLN A 1 95 ? 2.082 35.25 20.406 1 58.62 95 GLN A N 1
ATOM 766 C CA . GLN A 1 95 ? 2.377 34.375 21.531 1 58.62 95 GLN A CA 1
ATOM 767 C C . GLN A 1 95 ? 3.752 33.719 21.391 1 58.62 95 GLN A C 1
ATOM 769 O O . GLN A 1 95 ? 4.238 33.531 20.266 1 58.62 95 GLN A O 1
ATOM 774 N N . ASP A 1 96 ? 4.766 34 22.234 1 60.19 96 ASP A N 1
ATOM 775 C CA . ASP A 1 96 ? 6.125 33.469 22.422 1 60.19 96 ASP A CA 1
ATOM 776 C C . ASP A 1 96 ? 6.207 31.984 22.125 1 60.19 96 ASP A C 1
ATOM 778 O O . ASP A 1 96 ? 7.191 31.328 22.469 1 60.19 96 ASP A O 1
ATOM 782 N N . GLY A 1 97 ? 5.156 31.359 21.516 1 69.94 97 GLY A N 1
ATOM 783 C CA . GLY A 1 97 ? 5.344 29.922 21.547 1 69.94 97 GLY A CA 1
ATOM 784 C C . GLY A 1 97 ? 5.336 29.281 20.172 1 69.94 97 GLY A C 1
ATOM 785 O O . GLY A 1 97 ? 4.852 29.875 19.219 1 69.94 97 GLY A O 1
ATOM 786 N N . LEU A 1 98 ? 6.234 28.453 19.906 1 80.5 98 LEU A N 1
ATOM 787 C CA . LEU A 1 98 ? 6.297 27.609 18.719 1 80.5 98 LEU A CA 1
ATOM 788 C C . LEU A 1 98 ? 5.191 26.562 18.734 1 80.5 98 LEU A C 1
ATOM 790 O O . LEU A 1 98 ? 4.957 25.906 19.75 1 80.5 98 LEU A O 1
ATOM 794 N N . TYR A 1 99 ? 4.348 26.766 17.703 1 86.69 99 TYR A N 1
ATOM 795 C CA . TYR A 1 99 ? 3.289 25.766 17.547 1 86.69 99 TYR A CA 1
ATOM 796 C C . TYR A 1 99 ? 3.648 24.75 16.484 1 86.69 99 TYR A C 1
ATOM 798 O O . TYR A 1 99 ? 4.152 25.094 15.414 1 86.69 99 TYR A O 1
ATOM 806 N N . THR A 1 100 ? 3.537 23.438 16.859 1 92.62 100 THR A N 1
ATOM 807 C CA . THR A 1 100 ? 3.861 22.344 15.953 1 92.62 100 THR A CA 1
ATOM 808 C C . THR A 1 100 ? 2.613 21.844 15.227 1 92.62 100 THR A C 1
ATOM 810 O O . THR A 1 100 ? 1.548 21.719 15.836 1 92.62 100 THR A O 1
ATOM 813 N N . TYR A 1 101 ? 2.734 21.656 13.883 1 94.31 101 TYR A N 1
ATOM 814 C CA . TYR A 1 101 ? 1.64 21.047 13.133 1 94.31 101 TYR A CA 1
ATOM 815 C C . TYR A 1 101 ? 2.17 20.094 12.062 1 94.31 101 TYR A C 1
ATOM 817 O O . TYR A 1 101 ? 3.365 20.094 11.758 1 94.31 101 TYR A O 1
ATOM 825 N N . TYR A 1 102 ? 1.255 19.266 11.586 1 97.12 102 TYR A N 1
ATOM 826 C CA . TYR A 1 102 ? 1.61 18.25 10.602 1 97.12 102 TYR A CA 1
ATOM 827 C C . TYR A 1 102 ? 0.818 18.453 9.312 1 97.12 102 TYR A C 1
ATOM 829 O O . TYR A 1 102 ? -0.34 18.875 9.344 1 97.12 102 TYR A O 1
ATOM 837 N N . ARG A 1 103 ? 1.463 18.172 8.242 1 96.69 103 ARG A N 1
ATOM 838 C CA . ARG A 1 103 ? 0.811 18.203 6.938 1 96.69 103 ARG A CA 1
ATOM 839 C C . ARG A 1 103 ? 1.262 17.016 6.078 1 96.69 103 ARG A C 1
ATOM 841 O O . ARG A 1 103 ? 2.361 16.5 6.266 1 96.69 103 ARG A O 1
ATOM 848 N N . ALA A 1 104 ? 0.416 16.609 5.199 1 96.5 104 ALA A N 1
ATOM 849 C CA . ALA A 1 104 ? 0.793 15.555 4.258 1 96.5 104 ALA A CA 1
ATOM 850 C C . ALA A 1 104 ? 1.778 16.078 3.217 1 96.5 104 ALA A C 1
ATOM 852 O O . ALA A 1 104 ? 1.661 17.219 2.76 1 96.5 104 ALA A O 1
ATOM 853 N N . THR A 1 105 ? 2.76 15.289 2.861 1 95.81 105 THR A N 1
ATOM 854 C CA . THR A 1 105 ? 3.633 15.609 1.737 1 95.81 105 THR A CA 1
ATOM 855 C C . THR A 1 105 ? 2.98 15.211 0.417 1 95.81 105 THR A C 1
ATOM 857 O O . THR A 1 105 ? 1.897 14.617 0.406 1 95.81 105 THR A O 1
ATOM 860 N N . VAL A 1 106 ? 3.678 15.531 -0.687 1 92.12 106 VAL A N 1
ATOM 861 C CA . VAL A 1 106 ? 3.209 15.102 -2 1 92.12 106 VAL A CA 1
ATOM 862 C C . VAL A 1 106 ? 3.176 13.578 -2.064 1 92.12 106 VAL A C 1
ATOM 864 O O . VAL A 1 106 ? 2.262 12.992 -2.654 1 92.12 106 VAL A O 1
ATOM 867 N N . PHE A 1 107 ? 4.098 12.898 -1.389 1 93.12 107 PHE A N 1
ATOM 868 C CA . PHE A 1 107 ? 4.148 11.445 -1.37 1 93.12 107 PHE A CA 1
ATOM 869 C C . PHE A 1 107 ? 2.982 10.867 -0.572 1 93.12 107 PHE A C 1
ATOM 871 O O . PHE A 1 107 ? 2.455 9.805 -0.908 1 93.12 107 PHE A O 1
ATOM 878 N N . GLY A 1 108 ? 2.613 11.633 0.49 1 95.88 108 GLY A N 1
ATOM 879 C CA . GLY A 1 108 ? 1.431 11.227 1.233 1 95.88 108 GLY A CA 1
ATOM 880 C C . GLY A 1 108 ? 0.17 11.219 0.391 1 95.88 108 GLY A C 1
ATOM 881 O O . GLY A 1 108 ? -0.628 10.281 0.466 1 95.88 108 GLY A O 1
ATOM 882 N N . GLU A 1 109 ? 0.097 12.227 -0.449 1 92.75 109 GLU A N 1
ATOM 883 C CA . GLU A 1 109 ? -1.067 12.336 -1.323 1 92.75 109 GLU A CA 1
ATOM 884 C C . GLU A 1 109 ? -1.075 11.227 -2.373 1 92.75 109 GLU A C 1
ATOM 886 O O . GLU A 1 109 ? -2.084 10.539 -2.553 1 92.75 109 GLU A O 1
ATOM 891 N N . VAL A 1 110 ? 0.017 10.977 -2.998 1 92.62 110 VAL A N 1
ATOM 892 C CA . VAL A 1 110 ? 0.069 10.055 -4.125 1 92.62 110 VAL A CA 1
ATOM 893 C C . VAL A 1 110 ? -0.002 8.617 -3.617 1 92.62 110 VAL A C 1
ATOM 895 O O . VAL A 1 110 ? -0.558 7.738 -4.285 1 92.62 110 VAL A O 1
ATOM 898 N N . THR A 1 111 ? 0.519 8.336 -2.451 1 94 111 THR A N 1
ATOM 899 C CA . THR A 1 111 ? 0.49 6.992 -1.89 1 94 111 THR A CA 1
ATOM 900 C C . THR A 1 111 ? -0.943 6.555 -1.601 1 94 111 THR A C 1
ATOM 902 O O . THR A 1 111 ? -1.261 5.367 -1.662 1 94 111 THR A O 1
ATOM 905 N N . LEU A 1 112 ? -1.84 7.473 -1.285 1 93.56 112 LEU A N 1
ATOM 906 C CA . LEU A 1 112 ? -3.236 7.141 -1.024 1 93.56 112 LEU A CA 1
ATOM 907 C C . LEU A 1 112 ? -3.967 6.805 -2.32 1 93.56 112 LEU A C 1
ATOM 909 O O . LEU A 1 112 ? -4.934 6.039 -2.314 1 93.56 112 LEU A O 1
ATOM 913 N N . THR A 1 113 ? -3.416 7.336 -3.434 1 92.19 113 THR A N 1
ATOM 914 C CA . THR A 1 113 ? -4.164 7.215 -4.68 1 92.19 113 THR A CA 1
ATOM 915 C C . THR A 1 113 ? -3.529 6.172 -5.594 1 92.19 113 THR A C 1
ATOM 917 O O . THR A 1 113 ? -4.23 5.477 -6.332 1 92.19 113 THR A O 1
ATOM 920 N N . ASP A 1 114 ? -2.182 6.016 -5.504 1 92.62 114 ASP A N 1
ATOM 921 C CA . ASP A 1 114 ? -1.452 5.18 -6.453 1 92.62 114 ASP A CA 1
ATOM 922 C C . ASP A 1 114 ? -0.84 3.967 -5.758 1 92.62 114 ASP A C 1
ATOM 924 O O . ASP A 1 114 ? -0.325 4.078 -4.641 1 92.62 114 ASP A O 1
ATOM 928 N N . GLY A 1 115 ? -0.887 2.857 -6.438 1 92.5 115 GLY A N 1
ATOM 929 C CA . GLY A 1 115 ? -0.094 1.715 -6.016 1 92.5 115 GLY A CA 1
ATOM 930 C C . GLY A 1 115 ? 1.374 1.841 -6.375 1 92.5 115 GLY A C 1
ATOM 931 O O . GLY A 1 115 ? 1.776 2.801 -7.035 1 92.5 115 GLY A O 1
ATOM 932 N N . VAL A 1 116 ? 2.178 0.936 -5.969 1 89.5 116 VAL A N 1
ATOM 933 C CA . VAL A 1 116 ? 3.629 0.992 -6.109 1 89.5 116 VAL A CA 1
ATOM 934 C C . VAL A 1 116 ? 4.004 1.018 -7.59 1 89.5 116 VAL A C 1
ATOM 936 O O . VAL A 1 116 ? 4.887 1.773 -7.996 1 89.5 116 VAL A O 1
ATOM 939 N N . ASP A 1 117 ? 3.344 0.228 -8.43 1 85.5 117 ASP A N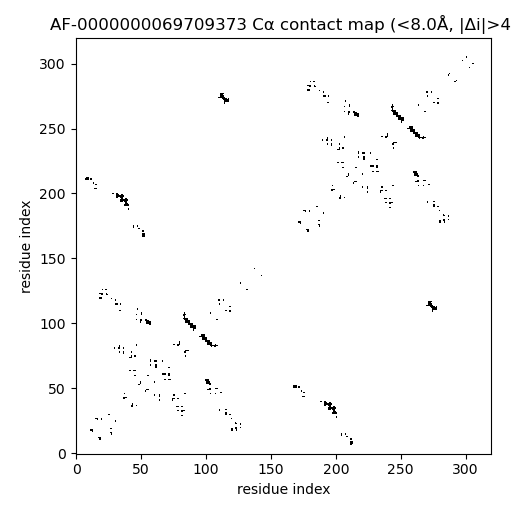 1
ATOM 940 C CA . ASP A 1 117 ? 3.65 0.186 -9.859 1 85.5 117 ASP A CA 1
ATOM 941 C C . ASP A 1 117 ? 3.439 1.553 -10.508 1 85.5 117 ASP A C 1
ATOM 943 O O . ASP A 1 117 ? 4.246 1.984 -11.336 1 85.5 117 ASP A O 1
ATOM 947 N N . GLU A 1 118 ? 2.359 2.168 -10.102 1 86.06 118 GLU A N 1
ATOM 948 C CA . GLU A 1 118 ? 2.051 3.479 -10.664 1 86.06 118 GLU A CA 1
ATOM 949 C C . GLU A 1 118 ? 3.053 4.531 -10.195 1 86.06 118 GLU A C 1
ATOM 951 O O . GLU A 1 118 ? 3.434 5.418 -10.969 1 86.06 118 GLU A O 1
ATOM 956 N N . LEU A 1 119 ? 3.463 4.438 -8.992 1 83.06 119 LEU A N 1
ATOM 957 C CA . LEU A 1 119 ? 4.461 5.363 -8.469 1 83.06 119 LEU A CA 1
ATOM 958 C C . LEU A 1 119 ? 5.781 5.219 -9.211 1 83.06 119 LEU A C 1
ATOM 960 O O . LEU A 1 119 ? 6.41 6.219 -9.57 1 83.06 119 LEU A O 1
ATOM 964 N N . ILE A 1 120 ? 6.129 4.016 -9.5 1 79.06 120 ILE A N 1
ATOM 965 C CA . ILE A 1 120 ? 7.367 3.742 -10.219 1 79.06 120 ILE A CA 1
ATOM 966 C C . ILE A 1 120 ? 7.258 4.258 -11.648 1 79.06 120 ILE A C 1
ATOM 968 O O . ILE A 1 120 ? 8.18 4.898 -12.164 1 79.06 120 ILE A O 1
ATOM 972 N N . ARG A 1 121 ? 6.137 3.998 -12.258 1 78.81 121 ARG A N 1
ATOM 973 C CA . ARG A 1 121 ? 5.91 4.457 -13.625 1 78.81 121 ARG A CA 1
ATOM 974 C C . ARG A 1 121 ? 5.949 5.977 -13.703 1 78.81 121 ARG A C 1
ATOM 976 O O . ARG A 1 121 ? 6.461 6.539 -14.672 1 78.81 121 ARG A O 1
ATOM 983 N N . GLY A 1 122 ? 5.301 6.547 -12.711 1 75.62 122 GLY A N 1
ATOM 984 C CA . GLY A 1 122 ? 5.324 8 -12.664 1 75.62 122 GLY A CA 1
ATOM 985 C C . GLY A 1 122 ? 6.727 8.578 -12.602 1 75.62 122 GLY A C 1
ATOM 986 O O . GLY A 1 122 ? 7.016 9.594 -13.242 1 75.62 122 GLY A O 1
ATOM 987 N N . GLU A 1 123 ? 7.508 7.941 -11.875 1 74.88 123 GLU A N 1
ATOM 988 C CA . GLU A 1 123 ? 8.891 8.398 -11.758 1 74.88 123 GLU A CA 1
ATOM 989 C C . GLU A 1 123 ? 9.648 8.211 -13.07 1 74.88 123 GLU A C 1
ATOM 991 O O . GLU A 1 123 ? 10.484 9.039 -13.438 1 74.88 123 GLU A O 1
ATOM 996 N N . GLN A 1 124 ? 9.375 7.109 -13.734 1 71.69 124 GLN A N 1
ATOM 997 C CA . GLN A 1 124 ? 9.992 6.832 -15.023 1 71.69 124 GLN A CA 1
ATOM 998 C C . GLN A 1 124 ? 9.602 7.875 -16.062 1 71.69 124 GLN A C 1
ATOM 1000 O O . GLN A 1 124 ? 10.43 8.32 -16.859 1 71.69 124 GLN A O 1
ATOM 1005 N N . SER A 1 125 ? 8.281 8.188 -16.031 1 72.12 125 SER A N 1
ATOM 1006 C CA . SER A 1 125 ? 7.77 9.172 -16.984 1 72.12 125 SER A CA 1
ATOM 1007 C C . SER A 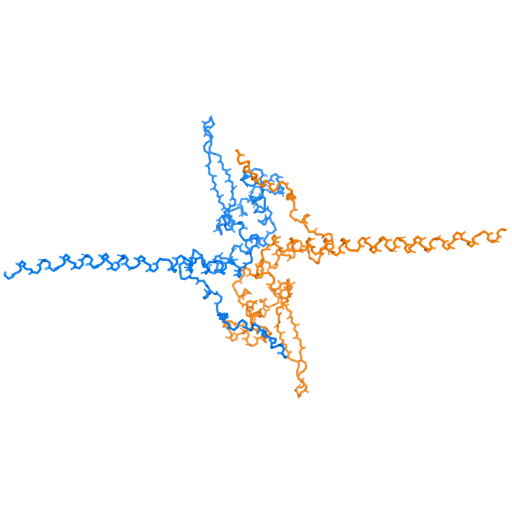1 125 ? 8.367 10.555 -16.719 1 72.12 125 SER A C 1
ATOM 1009 O O . SER A 1 125 ? 8.68 11.289 -17.656 1 72.12 125 SER A O 1
ATOM 1011 N N . PHE A 1 126 ? 8.469 10.898 -15.492 1 68.62 126 PHE A N 1
ATOM 1012 C CA . PHE A 1 126 ? 9.062 12.172 -15.109 1 68.62 126 PHE A CA 1
ATOM 1013 C C . PHE A 1 126 ? 10.5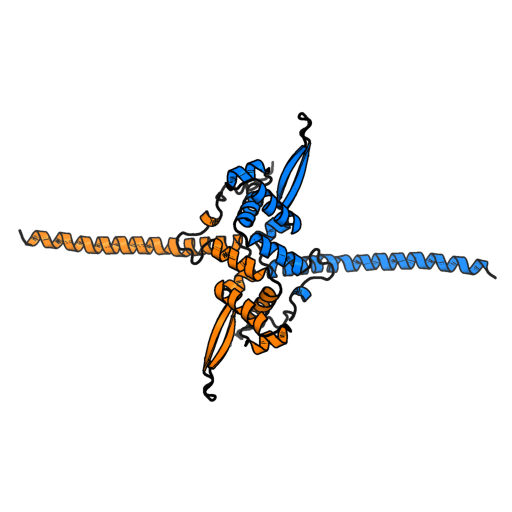23 12.25 -15.547 1 68.62 126 PHE A C 1
ATOM 1015 O O . PHE A 1 126 ? 10.961 13.266 -16.094 1 68.62 126 PHE A O 1
ATOM 1022 N N . GLU A 1 127 ? 11.281 11.219 -15.359 1 65.75 127 GLU A N 1
ATOM 1023 C CA . GLU A 1 127 ? 12.688 11.172 -15.75 1 65.75 127 GLU A CA 1
ATOM 1024 C C . GLU A 1 127 ? 12.836 11.25 -17.266 1 65.75 127 GLU A C 1
ATOM 1026 O O . GLU A 1 127 ? 13.75 11.898 -17.781 1 65.75 127 GLU A O 1
ATOM 1031 N N . ALA A 1 128 ? 11.961 10.516 -17.859 1 66.31 128 ALA A N 1
ATOM 1032 C CA . ALA A 1 128 ? 12.008 10.516 -19.312 1 66.31 128 ALA A CA 1
ATOM 1033 C C . ALA A 1 128 ? 11.742 11.914 -19.875 1 66.31 128 ALA A C 1
ATOM 1035 O O . ALA A 1 128 ? 12.383 12.344 -20.828 1 66.31 128 ALA A O 1
ATOM 1036 N N . MET A 1 129 ? 10.812 12.57 -19.219 1 62.81 129 MET A N 1
ATOM 1037 C CA . MET A 1 129 ? 10.461 13.914 -19.656 1 62.81 129 MET A CA 1
ATOM 1038 C C . MET A 1 129 ? 11.578 14.898 -19.344 1 62.81 129 MET A C 1
ATOM 1040 O O . MET A 1 129 ? 11.906 15.766 -20.156 1 62.81 129 MET A O 1
ATOM 1044 N N . TYR A 1 130 ? 12.172 14.727 -18.172 1 60.91 130 TYR A N 1
ATOM 1045 C CA . TYR A 1 130 ? 13.195 15.664 -17.719 1 60.91 130 TYR A CA 1
ATOM 1046 C C . TYR A 1 130 ? 14.555 15.305 -18.297 1 60.91 130 TYR A C 1
ATOM 1048 O O . TYR A 1 130 ? 15.367 16.188 -18.594 1 60.91 130 TYR A O 1
ATOM 1056 N N . ASN A 1 131 ? 14.898 14.031 -18.312 1 60.91 131 ASN A N 1
ATOM 1057 C CA . ASN A 1 131 ? 16.156 13.641 -18.922 1 60.91 131 ASN A CA 1
ATOM 1058 C C . ASN A 1 131 ? 16.109 13.805 -20.438 1 60.91 131 ASN A C 1
ATOM 1060 O O . ASN A 1 131 ? 17.141 14.039 -21.078 1 60.91 131 ASN A O 1
ATOM 1064 N N . SER A 1 132 ? 14.977 13.398 -21.016 1 55.69 132 SER A N 1
ATOM 1065 C CA . SER A 1 132 ? 14.906 13.711 -22.438 1 55.69 132 SER A CA 1
ATOM 1066 C C . SER A 1 132 ? 15.203 15.188 -22.703 1 55.69 132 SER A C 1
ATOM 1068 O O . SER A 1 132 ? 15.781 15.531 -23.734 1 55.69 132 SER A O 1
ATOM 1070 N N . SER A 1 133 ? 14.812 16.016 -21.766 1 48.88 133 SER A N 1
ATOM 1071 C CA . SER A 1 133 ? 15.094 17.438 -21.922 1 48.88 133 SER A CA 1
ATOM 1072 C C . SER A 1 133 ? 16.516 17.781 -21.469 1 48.88 133 SER A C 1
ATOM 1074 O O . SER A 1 133 ? 17.109 18.75 -21.953 1 48.88 133 SER A O 1
ATOM 1076 N N . SER A 1 134 ? 17.062 17.188 -20.406 1 46.12 134 SER A N 1
ATOM 1077 C CA . SER A 1 134 ? 18.375 17.516 -19.844 1 46.12 134 SER A CA 1
ATOM 1078 C C . SER A 1 134 ? 19.5 16.828 -20.625 1 46.12 134 SER A C 1
ATOM 1080 O O . SER A 1 134 ? 20.672 17 -20.312 1 46.12 134 SER A O 1
A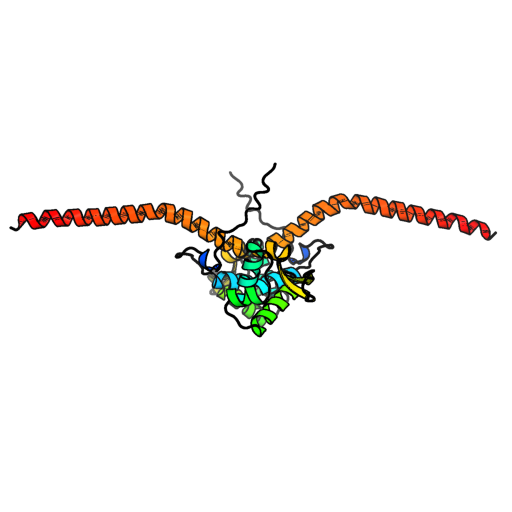TOM 1082 N N . LYS A 1 135 ? 19.391 15.844 -21.453 1 44.59 135 LYS A N 1
ATOM 1083 C CA . LYS A 1 135 ? 20.531 15.633 -22.344 1 44.59 135 LYS A CA 1
ATOM 1084 C C . LYS A 1 135 ? 20.938 16.938 -23.031 1 44.59 135 LYS A C 1
ATOM 1086 O O . LYS A 1 135 ? 21.922 16.969 -23.75 1 44.59 135 LYS A O 1
ATOM 1091 N N . LYS A 1 136 ? 20.266 17.922 -22.906 1 39.09 136 LYS A N 1
ATOM 1092 C CA . LYS A 1 136 ? 20.781 19.172 -23.469 1 39.09 136 LYS A CA 1
ATOM 1093 C C . LYS A 1 136 ? 21.844 19.766 -22.547 1 39.09 136 LYS A C 1
ATOM 1095 O O . LYS A 1 136 ? 22.781 20.422 -23.016 1 39.09 136 LYS A O 1
ATOM 1100 N N . ARG A 1 137 ? 21.688 19.547 -21.203 1 42.28 137 ARG A N 1
ATOM 1101 C CA . ARG A 1 137 ? 22.656 20.297 -20.422 1 42.28 137 ARG A CA 1
ATOM 1102 C C . ARG A 1 137 ? 24.016 19.609 -20.422 1 42.28 137 ARG A C 1
ATOM 1104 O O . ARG A 1 137 ? 25.031 20.25 -20.125 1 42.28 137 ARG A O 1
ATOM 1111 N N . GLU A 1 138 ? 24.062 18.266 -20.453 1 44.69 138 GLU A N 1
ATOM 1112 C CA . GLU A 1 138 ? 25.391 17.703 -20.609 1 44.69 138 GLU A CA 1
ATOM 1113 C C . GLU A 1 138 ? 26.062 18.203 -21.891 1 44.69 138 GLU A C 1
ATOM 1115 O O . GLU A 1 138 ? 27.266 18.031 -22.078 1 44.69 138 GLU A O 1
ATOM 1120 N N . ILE A 1 139 ? 25.25 18.75 -22.75 1 40.03 139 ILE A N 1
ATOM 1121 C CA . ILE A 1 139 ? 25.875 19.516 -23.828 1 40.03 139 ILE A CA 1
ATOM 1122 C C . ILE A 1 139 ? 26.531 20.766 -23.25 1 40.03 139 ILE A C 1
ATOM 1124 O O . ILE A 1 139 ? 27.656 21.125 -23.625 1 40.03 139 ILE A O 1
ATOM 1128 N N . GLN A 1 140 ? 25.875 21.297 -22.188 1 40.12 140 GLN A N 1
ATOM 1129 C CA . GLN A 1 140 ? 26.469 22.5 -21.625 1 40.12 140 GLN A CA 1
ATOM 1130 C C . GLN A 1 140 ? 27.719 22.156 -20.812 1 40.12 140 GLN A C 1
ATOM 1132 O O . GLN A 1 140 ? 28.703 22.906 -20.828 1 40.12 140 GLN A O 1
ATOM 1137 N N . ALA A 1 141 ? 27.688 21.016 -20.062 1 42.44 141 ALA A N 1
ATOM 1138 C CA . ALA A 1 141 ? 28.891 20.688 -19.312 1 42.44 141 ALA A CA 1
ATOM 1139 C C . ALA A 1 141 ? 30.047 20.297 -20.234 1 42.44 141 ALA A C 1
ATOM 1141 O O . ALA A 1 141 ? 31.188 20.656 -20 1 42.44 141 ALA A O 1
ATOM 1142 N N . SER A 1 142 ? 29.656 19.594 -21.266 1 45.34 142 SER A N 1
ATOM 1143 C CA . SER A 1 142 ? 30.688 19.297 -22.25 1 45.34 142 SER A CA 1
ATOM 1144 C C . SER A 1 142 ? 31.25 20.578 -22.859 1 45.34 142 SER A C 1
ATOM 1146 O O . SER A 1 142 ? 32.469 20.672 -23.125 1 45.34 142 SER A O 1
ATOM 1148 N N . ASN A 1 143 ? 30.344 21.531 -22.906 1 44.28 143 ASN A N 1
ATOM 1149 C CA . ASN A 1 143 ? 30.812 22.844 -23.359 1 44.28 143 ASN A CA 1
ATOM 1150 C C . ASN A 1 143 ? 31.672 23.516 -22.297 1 44.28 143 ASN A C 1
ATOM 1152 O O . ASN A 1 143 ? 32.656 24.203 -22.625 1 44.28 143 ASN A O 1
ATOM 1156 N N . ALA A 1 144 ? 31.359 23.219 -21.047 1 41.38 144 ALA A N 1
ATOM 1157 C CA . ALA A 1 144 ? 32.094 23.828 -19.953 1 41.38 144 ALA A CA 1
ATOM 1158 C C . ALA A 1 144 ? 33.5 23.219 -19.828 1 41.38 144 ALA A C 1
ATOM 1160 O O . ALA A 1 144 ? 34.469 23.938 -19.578 1 41.38 144 ALA A O 1
ATOM 1161 N N . LEU A 1 145 ? 33.594 21.906 -19.906 1 43.97 145 LEU A N 1
ATOM 1162 C CA . LEU A 1 145 ? 34.875 21.234 -19.859 1 43.97 145 LEU A CA 1
ATOM 1163 C C . LEU A 1 145 ? 35.75 21.641 -21.062 1 43.97 145 LEU A C 1
ATOM 1165 O O . LEU A 1 145 ? 36.969 21.719 -20.953 1 43.97 145 LEU A O 1
ATOM 1169 N N . ASN A 1 146 ? 35 21.797 -22.109 1 44.03 146 ASN A N 1
ATOM 1170 C CA . ASN A 1 146 ? 35.75 22.312 -23.25 1 44.03 146 ASN A CA 1
ATOM 1171 C C . ASN A 1 146 ? 36.281 23.703 -22.984 1 44.03 146 ASN A C 1
ATOM 1173 O O . ASN A 1 146 ? 37.281 24.125 -23.609 1 44.03 146 ASN A O 1
ATOM 1177 N N . SER A 1 147 ? 35.562 24.328 -22.062 1 42.47 147 SER A N 1
ATOM 1178 C CA . SER A 1 147 ? 36.062 25.656 -21.75 1 42.47 147 SER A CA 1
ATOM 1179 C C . SER A 1 147 ? 37.281 25.594 -20.875 1 42.47 147 SER A C 1
ATOM 1181 O O . SER A 1 147 ? 38.219 26.391 -21.031 1 42.47 147 SER A O 1
ATOM 1183 N N . THR A 1 148 ? 37.281 24.594 -19.922 1 43.66 148 THR A N 1
ATOM 1184 C CA . THR A 1 148 ? 38.438 24.547 -19.031 1 43.66 148 THR A CA 1
ATOM 1185 C C . THR A 1 148 ? 39.688 24.047 -19.781 1 43.66 148 THR A C 1
ATOM 1187 O O . THR A 1 148 ? 40.812 24.312 -19.359 1 43.66 148 THR A O 1
ATOM 1190 N N . ASN A 1 149 ? 39.5 23.172 -20.688 1 40.19 149 ASN A N 1
ATOM 1191 C CA . ASN A 1 149 ? 40.688 22.703 -21.422 1 40.19 149 ASN A CA 1
ATOM 1192 C C . ASN A 1 149 ? 41.344 23.828 -22.219 1 40.19 149 ASN A C 1
ATOM 1194 O O . ASN A 1 149 ? 42.438 23.656 -22.734 1 40.19 149 ASN A O 1
ATOM 1198 N N . SER A 1 150 ? 40.562 24.875 -22.438 1 40.91 150 SER A N 1
ATOM 1199 C CA . SER A 1 150 ? 41.219 26 -23.094 1 40.91 150 SER A CA 1
ATOM 1200 C C . SER A 1 150 ? 42.281 26.625 -22.188 1 40.91 150 SER A C 1
ATOM 1202 O O . SER A 1 150 ? 43.219 27.297 -22.656 1 40.91 150 SER A O 1
ATOM 1204 N N . PHE A 1 151 ? 42.094 26.438 -20.844 1 38.59 151 PHE A N 1
ATOM 1205 C CA . PHE A 1 151 ? 43.062 27.141 -20 1 38.59 151 PHE A CA 1
ATOM 1206 C C . PHE A 1 151 ? 44.375 26.391 -19.969 1 38.59 151 PHE A C 1
ATOM 1208 O O . PHE A 1 151 ? 45.406 26.969 -19.578 1 38.59 151 PHE A O 1
ATOM 1215 N N . LYS A 1 152 ? 44.406 25.109 -20.141 1 38.91 152 LYS A N 1
ATOM 1216 C CA . LYS A 1 152 ? 45.688 24.391 -20.031 1 38.91 152 LYS A CA 1
ATOM 1217 C C . LYS A 1 152 ? 46.625 24.766 -21.172 1 38.91 152 LYS A C 1
ATOM 1219 O O . LYS A 1 152 ? 47.844 24.688 -21.016 1 38.91 152 LYS A O 1
ATOM 1224 N N . ARG A 1 153 ? 46.094 24.938 -22.281 1 36.31 153 ARG A N 1
ATOM 1225 C CA . ARG A 1 153 ? 47.031 25.125 -23.406 1 36.31 153 ARG A CA 1
ATOM 1226 C C . ARG A 1 153 ? 47.812 26.406 -23.25 1 36.31 153 ARG A C 1
ATOM 1228 O O . ARG A 1 153 ? 48.75 26.656 -24 1 36.31 153 ARG A O 1
ATOM 1235 N N . VAL A 1 154 ? 47.469 27.297 -22.344 1 36.62 154 VAL A N 1
ATOM 1236 C CA . VAL A 1 154 ? 48.25 28.516 -22.234 1 36.62 154 VAL A CA 1
ATOM 1237 C C . VAL A 1 154 ? 49.5 28.25 -21.406 1 36.62 154 VAL A C 1
ATOM 1239 O O . VAL A 1 154 ? 50.5 28.938 -21.562 1 36.62 154 VAL A O 1
ATOM 1242 N N . SER A 1 155 ? 49.469 27.344 -20.422 1 38.31 155 SER A N 1
ATOM 1243 C CA . SER A 1 155 ? 50.594 27.359 -19.5 1 38.31 155 SER A CA 1
ATOM 1244 C C . SER A 1 155 ? 51.812 26.656 -20.109 1 38.31 155 SER A C 1
ATOM 1246 O O . SER A 1 155 ? 52.875 26.594 -19.5 1 38.31 155 SER A O 1
ATOM 1248 N N . LYS A 1 156 ? 51.688 25.766 -21.047 1 37.19 156 LYS A N 1
ATOM 1249 C CA . LYS A 1 156 ? 52.906 25.109 -21.516 1 37.19 156 LYS A CA 1
ATOM 1250 C C . LYS A 1 156 ? 53.906 26.109 -22.078 1 37.19 156 LYS A C 1
ATOM 1252 O O . LYS A 1 156 ? 55.062 25.781 -22.297 1 37.19 156 LYS A O 1
ATOM 1257 N N . ARG A 1 157 ? 53.438 27.203 -22.578 1 38.72 157 ARG A N 1
ATOM 1258 C CA . ARG A 1 157 ? 54.406 28.047 -23.297 1 38.72 157 ARG A CA 1
ATOM 1259 C C . ARG A 1 157 ? 55.344 28.734 -22.312 1 38.72 157 ARG A C 1
ATOM 1261 O O . ARG A 1 157 ? 56.25 29.469 -22.734 1 38.72 157 ARG A O 1
ATOM 1268 N N . ILE A 1 158 ? 55.156 28.594 -21.031 1 40.75 158 ILE A N 1
ATOM 1269 C CA . ILE A 1 158 ? 56.125 29.297 -20.203 1 40.75 158 ILE A CA 1
ATOM 1270 C C . ILE A 1 158 ? 57.438 28.484 -20.109 1 40.75 158 ILE A C 1
ATOM 1272 O O . ILE A 1 158 ? 58.469 29 -19.672 1 40.75 158 ILE A O 1
ATOM 1276 N N . GLY A 1 159 ? 57.5 27.156 -20.422 1 36.03 159 GLY A N 1
ATOM 1277 C CA . GLY A 1 159 ? 58.688 26.422 -20 1 36.03 159 GLY A CA 1
ATOM 1278 C C . GLY A 1 159 ? 59.906 26.656 -20.875 1 36.03 159 GLY A C 1
ATOM 1279 O O . GLY A 1 159 ? 61.031 26.453 -20.453 1 36.03 159 GLY A O 1
ATOM 1280 N N . GLN A 1 160 ? 59.75 26.609 -22.219 1 29.36 160 GLN A N 1
ATOM 1281 C CA . GLN A 1 160 ? 60.938 26.719 -23.031 1 29.36 160 GLN A CA 1
ATOM 1282 C C . GLN A 1 160 ? 61.406 28.172 -23.172 1 29.36 160 GLN A C 1
ATOM 1284 O O . GLN A 1 160 ? 60.562 29.078 -23.234 1 29.36 160 GLN A O 1
ATOM 1289 N N . MET B 1 1 ? -12.398 37.75 -11.789 1 23.19 1 MET B N 1
ATOM 1290 C CA . MET B 1 1 ? -12.133 37.281 -10.422 1 23.19 1 MET B CA 1
ATOM 1291 C C . MET B 1 1 ? -12.25 35.781 -10.32 1 23.19 1 MET B C 1
ATOM 1293 O O . MET B 1 1 ? -13.359 35.219 -10.398 1 23.19 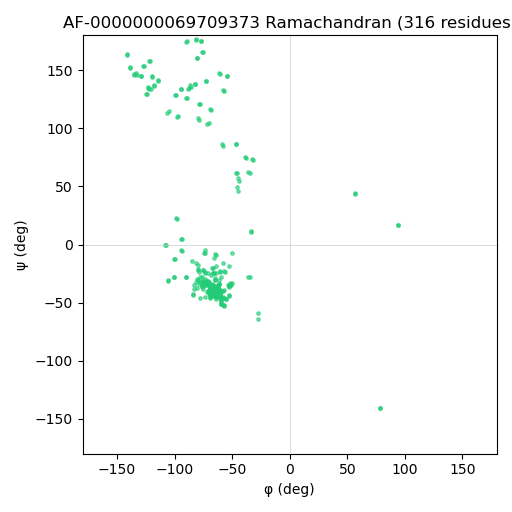1 MET B O 1
ATOM 1297 N N . ALA B 1 2 ? -11.375 34.969 -10.867 1 35.06 2 ALA B N 1
ATOM 1298 C CA . ALA B 1 2 ? -11.383 33.531 -10.969 1 35.06 2 ALA B CA 1
ATOM 1299 C C . ALA B 1 2 ? -11.469 32.875 -9.594 1 35.06 2 ALA B C 1
ATOM 1301 O O . ALA B 1 2 ? -10.602 33.094 -8.742 1 35.06 2 ALA B O 1
ATOM 1302 N N . THR B 1 3 ? -12.688 32.719 -9.055 1 33.91 3 THR B N 1
ATOM 1303 C CA . THR B 1 3 ? -12.945 32.031 -7.789 1 33.91 3 THR B CA 1
ATOM 1304 C C . THR B 1 3 ? -12.195 30.703 -7.719 1 33.91 3 THR B C 1
ATOM 1306 O O . THR B 1 3 ? -12.328 29.875 -8.617 1 33.91 3 THR B O 1
ATOM 1309 N N . ASP B 1 4 ? -11.023 30.75 -7.305 1 33.75 4 ASP B N 1
ATOM 1310 C CA . ASP B 1 4 ? -10.156 29.609 -7.008 1 33.75 4 ASP B CA 1
ATOM 1311 C C . ASP B 1 4 ? -10.891 28.562 -6.184 1 33.75 4 ASP B C 1
ATOM 1313 O O . ASP B 1 4 ? -11.203 28.781 -5.012 1 33.75 4 ASP B O 1
ATOM 1317 N N . GLN B 1 5 ? -11.992 27.938 -6.68 1 33.44 5 GLN B N 1
ATOM 1318 C CA . GLN B 1 5 ? -12.742 26.828 -6.07 1 33.44 5 GLN B CA 1
ATOM 1319 C C . GLN B 1 5 ? -11.797 25.766 -5.527 1 33.44 5 GLN B C 1
ATOM 1321 O O . GLN B 1 5 ? -11.281 24.938 -6.285 1 33.44 5 GLN B O 1
ATOM 1326 N N . THR B 1 6 ? -10.859 26.125 -4.668 1 34.06 6 THR B N 1
ATOM 1327 C CA . THR B 1 6 ? -10.18 25.094 -3.885 1 34.06 6 THR B CA 1
ATOM 1328 C C . THR B 1 6 ? -11.156 24.016 -3.438 1 34.06 6 THR B C 1
ATOM 1330 O O . THR B 1 6 ? -12.102 24.297 -2.697 1 34.06 6 THR B O 1
ATOM 1333 N N . ARG B 1 7 ? -11.602 23.125 -4.23 1 32.91 7 ARG B N 1
ATOM 1334 C CA . ARG B 1 7 ? -12.469 22.016 -3.867 1 32.91 7 ARG B CA 1
ATOM 1335 C C . ARG B 1 7 ? -12.117 21.469 -2.488 1 32.91 7 ARG B C 1
ATOM 1337 O O . ARG B 1 7 ? -11.055 20.875 -2.303 1 32.91 7 ARG B O 1
ATOM 1344 N N . THR B 1 8 ? -12.211 22.188 -1.384 1 36.41 8 THR B N 1
ATOM 1345 C CA . THR B 1 8 ? -12.289 21.719 -0.007 1 36.41 8 THR B CA 1
ATOM 1346 C C . THR B 1 8 ? -13.016 20.375 0.063 1 36.41 8 THR B C 1
ATOM 1348 O O . THR B 1 8 ? -14.172 20.25 -0.345 1 36.41 8 THR B O 1
ATOM 1351 N N . VAL B 1 9 ? -12.477 19.375 -0.323 1 37 9 VAL B N 1
ATOM 1352 C CA . VAL B 1 9 ? -13.141 18.094 -0.248 1 37 9 VAL B CA 1
ATOM 1353 C C . VAL B 1 9 ? -13.781 17.922 1.126 1 37 9 VAL B C 1
ATOM 1355 O O . VAL B 1 9 ? -13.125 17.484 2.076 1 37 9 VAL B O 1
ATOM 1358 N N . ASP B 1 10 ? -14.492 18.766 1.632 1 44.72 10 ASP B N 1
ATOM 1359 C CA . ASP B 1 10 ? -15.422 18.859 2.754 1 44.72 10 ASP B CA 1
ATOM 1360 C C . ASP B 1 10 ? -16.188 17.547 2.947 1 44.72 10 ASP B C 1
ATOM 1362 O O . ASP B 1 10 ? -16.547 17.188 4.07 1 44.72 10 ASP B O 1
ATOM 1366 N N . ASP B 1 11 ? -16.391 16.781 1.942 1 51.22 11 ASP B N 1
ATOM 1367 C CA . ASP B 1 11 ? -17.344 15.68 2.043 1 51.22 11 ASP B CA 1
ATOM 1368 C C . ASP B 1 11 ? -16.656 14.375 2.424 1 51.22 11 ASP B C 1
ATOM 1370 O O . ASP B 1 11 ? -17.281 13.312 2.441 1 51.22 11 ASP B O 1
ATOM 1374 N N . ALA B 1 12 ? -15.352 14.531 2.68 1 53.25 12 ALA B N 1
ATOM 1375 C CA . ALA B 1 12 ? -14.758 13.242 3.033 1 53.25 12 ALA B CA 1
ATOM 1376 C C . ALA B 1 12 ? -15.094 12.867 4.477 1 53.25 12 ALA B C 1
ATOM 1378 O O . ALA B 1 12 ? -14.945 13.688 5.387 1 53.25 12 ALA B O 1
ATOM 1379 N N . PRO B 1 13 ? -15.711 11.789 4.691 1 57.72 13 PRO B N 1
ATOM 1380 C CA . PRO B 1 13 ? -16.047 11.375 6.055 1 57.72 13 PRO B CA 1
ATOM 1381 C C . PRO B 1 13 ? -14.828 11.32 6.973 1 57.72 13 PRO B C 1
ATOM 1383 O O . PRO B 1 13 ? -13.695 11.18 6.496 1 57.72 13 PRO B O 1
ATOM 1386 N N . ASP B 1 14 ? -15.016 11.656 8.195 1 56.25 14 ASP B N 1
ATOM 1387 C CA . ASP B 1 14 ? -13.977 11.602 9.219 1 56.25 14 ASP B CA 1
ATOM 1388 C C . ASP B 1 14 ? -13.328 10.219 9.258 1 56.25 14 ASP B C 1
ATOM 1390 O O . ASP B 1 14 ? -12.109 10.109 9.422 1 56.25 14 ASP B O 1
ATOM 1394 N N . ASP B 1 15 ? -14.164 9.07 9.203 1 58.72 15 ASP B N 1
ATOM 1395 C CA . ASP B 1 15 ? -13.703 7.688 9.172 1 58.72 15 ASP B CA 1
ATOM 1396 C C . ASP B 1 15 ? -13.656 7.156 7.742 1 58.72 15 ASP B C 1
ATOM 1398 O O . ASP B 1 15 ? -14.688 7.055 7.078 1 58.72 15 ASP B O 1
ATOM 1402 N N . PRO B 1 16 ? -12.547 6.945 7.266 1 59.62 16 PRO B N 1
ATOM 1403 C CA . PRO B 1 16 ? -12.445 6.469 5.887 1 59.62 16 PRO B CA 1
ATOM 1404 C C . PRO B 1 16 ? -13.219 5.176 5.648 1 59.62 16 PRO B C 1
ATOM 1406 O O . PRO B 1 16 ? -13.609 4.883 4.516 1 59.62 16 PRO B O 1
ATOM 1409 N N . ALA B 1 17 ? -13.469 4.395 6.73 1 64.62 17 ALA B N 1
ATOM 1410 C CA . ALA B 1 17 ? -14.281 3.193 6.562 1 64.62 17 ALA B CA 1
ATOM 1411 C C . ALA B 1 17 ? -15.672 3.539 6.047 1 64.62 17 ALA B C 1
ATOM 1413 O O . ALA B 1 17 ? -16.344 2.707 5.426 1 64.62 17 ALA B O 1
ATOM 1414 N N . ASP B 1 18 ? -16.062 4.809 6.328 1 67.06 18 ASP B N 1
ATOM 1415 C CA . ASP B 1 18 ? -17.391 5.258 5.941 1 67.06 18 ASP B CA 1
ATOM 1416 C C . ASP B 1 18 ? -17.484 5.496 4.438 1 67.06 18 ASP B C 1
ATOM 1418 O O . ASP B 1 18 ? -18.562 5.719 3.9 1 67.06 18 ASP B O 1
ATOM 1422 N N . LEU B 1 19 ? -16.391 5.414 3.805 1 61.81 19 LEU B N 1
ATOM 1423 C CA . LEU B 1 19 ? -16.359 5.582 2.355 1 61.81 19 LEU B CA 1
ATOM 1424 C C . LEU B 1 19 ? -16.797 4.305 1.649 1 61.81 19 LEU B C 1
ATOM 1426 O O . LEU B 1 19 ? -17.156 4.328 0.469 1 61.81 19 LEU B O 1
ATOM 1430 N N . LEU B 1 20 ? -16.703 3.168 2.361 1 64.56 20 LEU B N 1
ATOM 1431 C CA . LEU B 1 20 ? -16.969 1.879 1.728 1 64.56 20 LEU B CA 1
ATOM 1432 C C . LEU B 1 20 ? -18.453 1.547 1.763 1 64.56 20 LEU B C 1
ATOM 1434 O O . LEU B 1 20 ? -19.141 1.837 2.748 1 64.56 20 LEU B O 1
ATOM 1438 N N . PRO B 1 21 ? -18.953 1.036 0.646 1 58.34 21 PRO B N 1
ATOM 1439 C CA . PRO B 1 21 ? -20.344 0.585 0.669 1 58.34 21 PRO B CA 1
ATOM 1440 C C . PRO B 1 21 ? -20.578 -0.544 1.668 1 58.34 21 PRO B C 1
ATOM 1442 O O . PRO B 1 21 ? -19.641 -1.263 2.027 1 58.34 21 PRO B O 1
ATOM 1445 N N . GLU B 1 22 ? -21.797 -0.566 2.248 1 56.81 22 GLU B N 1
ATOM 1446 C CA . GLU B 1 22 ? -22.203 -1.59 3.211 1 56.81 22 GLU B CA 1
ATOM 1447 C C . GLU B 1 22 ? -21.953 -2.992 2.656 1 56.81 22 GLU B C 1
ATOM 1449 O O . GLU B 1 22 ? -21.594 -3.904 3.4 1 56.81 22 GLU B O 1
ATOM 1454 N N . GLU B 1 23 ? -22.125 -3.215 1.327 1 57.5 23 GLU B N 1
ATOM 1455 C CA . GLU B 1 23 ? -21.969 -4.527 0.711 1 57.5 23 GLU B CA 1
ATOM 1456 C C . GLU B 1 23 ? -20.594 -4.676 0.053 1 57.5 23 GLU B C 1
ATOM 1458 O O . GLU B 1 23 ? -20.422 -5.469 -0.874 1 57.5 23 GLU B O 1
ATOM 1463 N N . SER B 1 24 ? -19.766 -3.84 0.604 1 60.38 24 SER B N 1
ATOM 1464 C CA . SER B 1 24 ? -18.422 -3.893 0.03 1 60.38 24 SER B CA 1
ATOM 1465 C C . SER B 1 24 ? -17.828 -5.293 0.143 1 60.38 24 SER B C 1
ATOM 1467 O O . SER B 1 24 ? -18.078 -6.004 1.12 1 60.38 24 SER B O 1
ATOM 1469 N N . VAL B 1 25 ? -17.266 -5.793 -0.894 1 65.75 25 VAL B N 1
ATOM 1470 C CA . VAL B 1 25 ? -16.609 -7.098 -0.931 1 65.75 25 VAL B CA 1
ATOM 1471 C C . VAL B 1 25 ? -15.57 -7.184 0.187 1 65.75 25 VAL B C 1
ATOM 1473 O O . VAL B 1 25 ? -15.484 -8.203 0.882 1 65.75 25 VAL B O 1
ATOM 1476 N N . LEU B 1 26 ? -14.953 -5.98 0.422 1 81.56 26 LEU B N 1
ATOM 1477 C CA . LEU B 1 26 ? -13.898 -5.961 1.433 1 81.56 26 LEU B CA 1
ATOM 1478 C C . LEU B 1 26 ? -14.078 -4.781 2.381 1 81.56 26 LEU B C 1
ATOM 1480 O O . LEU B 1 26 ? -14.609 -3.74 1.988 1 81.56 26 LEU B O 1
ATOM 1484 N N . ASP B 1 27 ? -13.719 -4.941 3.561 1 86.38 27 ASP B N 1
ATOM 1485 C CA . ASP B 1 27 ? -13.727 -3.803 4.477 1 86.38 27 ASP B CA 1
ATOM 1486 C C . ASP B 1 27 ? -12.383 -3.072 4.457 1 86.38 27 ASP B C 1
ATOM 1488 O O . ASP B 1 27 ? -11.445 -3.5 3.779 1 86.38 27 ASP B O 1
ATOM 1492 N N . LEU B 1 28 ? -12.273 -1.931 5.172 1 89.38 28 LEU B N 1
ATOM 1493 C CA . LEU B 1 28 ? -11.094 -1.067 5.133 1 89.38 28 LEU B CA 1
ATOM 1494 C C . LEU B 1 28 ? -9.859 -1.807 5.633 1 89.38 28 LEU B C 1
ATOM 1496 O O . LEU B 1 28 ? -8.789 -1.71 5.035 1 89.38 28 LEU B O 1
ATOM 1500 N N . ASP B 1 29 ? -9.984 -2.557 6.688 1 92.62 29 ASP B N 1
ATOM 1501 C CA . ASP B 1 29 ? -8.859 -3.275 7.27 1 92.62 29 ASP B CA 1
ATOM 1502 C C . ASP B 1 29 ? -8.281 -4.289 6.285 1 92.62 29 ASP B C 1
ATOM 1504 O O . ASP B 1 29 ? -7.07 -4.512 6.254 1 92.62 29 ASP B O 1
ATOM 1508 N N . GLU B 1 30 ? -9.109 -4.914 5.508 1 92.44 30 GLU B N 1
ATOM 1509 C CA . GLU B 1 30 ? -8.664 -5.883 4.512 1 92.44 30 GLU B CA 1
ATOM 1510 C C . GLU B 1 30 ? -7.848 -5.211 3.412 1 92.44 30 GLU B C 1
ATOM 1512 O O . GLU B 1 30 ? -6.812 -5.73 2.988 1 92.44 30 GLU B O 1
ATOM 1517 N N . TYR B 1 31 ? -8.312 -4.047 2.98 1 92.06 31 TYR B N 1
ATOM 1518 C CA . TYR B 1 31 ? -7.555 -3.279 1.998 1 92.06 31 TYR B CA 1
ATOM 1519 C C . TYR B 1 31 ? -6.195 -2.867 2.557 1 92.06 31 TYR B C 1
ATOM 1521 O O . TYR B 1 31 ? -5.18 -2.953 1.862 1 92.06 31 TYR B O 1
ATOM 1529 N N . LEU B 1 32 ? -6.223 -2.465 3.789 1 95.56 32 LEU B N 1
ATOM 1530 C CA . LEU B 1 32 ? -4.992 -2.008 4.426 1 95.56 32 LEU B CA 1
ATOM 1531 C C . LEU B 1 32 ? -4.016 -3.164 4.613 1 95.56 32 LEU B C 1
ATOM 1533 O O . LEU B 1 32 ? -2.809 -3 4.418 1 95.56 32 LEU B O 1
ATOM 1537 N N . ASP B 1 33 ? -4.535 -4.32 4.906 1 96.12 33 ASP B N 1
ATOM 1538 C CA . ASP B 1 33 ? -3.705 -5.512 5.047 1 96.12 33 ASP B CA 1
ATOM 1539 C C . ASP B 1 33 ? -3.012 -5.855 3.73 1 96.12 33 ASP B C 1
ATOM 1541 O O . ASP B 1 33 ? -1.853 -6.277 3.725 1 96.12 33 ASP B O 1
ATOM 1545 N N . MET B 1 34 ? -3.717 -5.73 2.666 1 96.19 34 MET B N 1
ATOM 1546 C CA . MET B 1 34 ? -3.148 -5.988 1.347 1 96.19 34 MET B CA 1
ATOM 1547 C C . MET B 1 34 ? -1.983 -5.047 1.062 1 96.19 34 MET B C 1
ATOM 1549 O O . MET B 1 34 ? -0.923 -5.484 0.611 1 96.19 34 MET B O 1
ATOM 1553 N N . HIS B 1 35 ? -2.211 -3.801 1.362 1 95.44 35 HIS B N 1
ATOM 1554 C CA . HIS B 1 35 ? -1.172 -2.803 1.126 1 95.44 35 HIS B CA 1
ATOM 1555 C C . HIS B 1 35 ? 0.041 -3.049 2.018 1 95.44 35 HIS B C 1
ATOM 1557 O O . HIS B 1 35 ? 1.182 -2.959 1.56 1 95.44 35 HIS B O 1
ATOM 1563 N N . ALA B 1 36 ? -0.239 -3.355 3.229 1 97 36 ALA B N 1
ATOM 1564 C CA . ALA B 1 36 ? 0.846 -3.645 4.164 1 97 36 ALA B CA 1
ATOM 1565 C C . ALA B 1 36 ? 1.664 -4.848 3.699 1 97 36 ALA B C 1
ATOM 1567 O O . ALA B 1 36 ? 2.895 -4.832 3.775 1 97 36 ALA B O 1
ATOM 1568 N N . ALA B 1 37 ? 1.001 -5.852 3.236 1 97.5 37 ALA B N 1
ATOM 1569 C CA . ALA B 1 37 ? 1.672 -7.074 2.799 1 97.5 37 ALA B CA 1
ATOM 1570 C C . ALA B 1 37 ? 2.605 -6.797 1.624 1 97.5 37 ALA B C 1
ATOM 1572 O O . ALA B 1 37 ? 3.729 -7.301 1.583 1 97.5 37 ALA B O 1
ATOM 1573 N N . VAL B 1 38 ? 2.199 -5.965 0.711 1 95.75 38 VAL B N 1
ATOM 1574 C CA . VAL B 1 38 ? 2.963 -5.672 -0.499 1 95.75 38 VAL B CA 1
ATOM 1575 C C . VAL B 1 38 ? 4.141 -4.762 -0.161 1 95.75 38 VAL B C 1
ATOM 1577 O O . VAL B 1 38 ? 5.121 -4.703 -0.908 1 95.75 38 VAL B O 1
ATOM 1580 N N . GLY B 1 39 ? 3.998 -4.078 0.965 1 96.06 39 GLY B N 1
ATOM 1581 C CA . GLY B 1 39 ? 5.066 -3.189 1.396 1 96.06 39 GLY B CA 1
ATOM 1582 C C . GLY B 1 39 ? 6.352 -3.922 1.734 1 96.06 39 GLY B C 1
ATOM 1583 O O . GLY B 1 39 ? 7.402 -3.299 1.892 1 96.06 39 GLY B O 1
ATOM 1584 N N . HIS B 1 40 ? 6.391 -5.199 1.783 1 96.12 40 HIS B N 1
ATOM 1585 C CA . HIS B 1 40 ? 7.574 -6.023 1.995 1 96.12 40 HIS B CA 1
ATOM 1586 C C . HIS B 1 40 ? 8.258 -6.355 0.672 1 96.12 40 HIS B C 1
ATOM 1588 O O . HIS B 1 40 ? 7.613 -6.832 -0.263 1 96.12 40 HIS B O 1
ATOM 1594 N N . ARG B 1 41 ? 9.516 -6.23 0.588 1 93.94 41 ARG B N 1
ATOM 1595 C CA . ARG B 1 41 ? 10.273 -6.32 -0.657 1 93.94 41 ARG B CA 1
ATOM 1596 C C . ARG B 1 41 ? 10.031 -7.656 -1.348 1 93.94 41 ARG B C 1
ATOM 1598 O O . ARG B 1 41 ? 9.672 -7.699 -2.525 1 93.94 41 ARG B O 1
ATOM 1605 N N . THR B 1 42 ? 10.203 -8.734 -0.664 1 95.69 42 THR B N 1
ATOM 1606 C CA . THR B 1 42 ? 10.07 -10.062 -1.252 1 95.69 42 THR B CA 1
ATOM 1607 C C . THR B 1 42 ? 8.633 -10.305 -1.716 1 95.69 42 THR B C 1
ATOM 1609 O O . THR B 1 42 ? 8.414 -10.852 -2.799 1 95.69 42 THR B O 1
ATOM 1612 N N . ARG B 1 43 ? 7.691 -9.914 -0.891 1 97.62 43 ARG B N 1
ATOM 1613 C CA . ARG B 1 43 ? 6.289 -10.102 -1.253 1 97.62 43 ARG B CA 1
ATOM 1614 C C . ARG B 1 43 ? 5.918 -9.242 -2.459 1 97.62 43 ARG B C 1
ATOM 1616 O O . ARG B 1 43 ? 5.125 -9.664 -3.305 1 97.62 43 ARG B O 1
ATOM 1623 N N . TYR B 1 44 ? 6.457 -8.086 -2.484 1 96.69 44 TYR B N 1
ATOM 1624 C CA . TYR B 1 44 ? 6.262 -7.25 -3.666 1 96.69 44 TYR B CA 1
ATOM 1625 C C . TYR B 1 44 ? 6.801 -7.941 -4.914 1 96.69 44 TYR B C 1
ATOM 1627 O O . TYR B 1 44 ? 6.117 -8 -5.941 1 96.69 44 TYR B O 1
ATOM 1635 N N . GLU B 1 45 ? 7.969 -8.445 -4.852 1 94.62 45 GLU B N 1
ATOM 1636 C CA . GLU B 1 45 ? 8.602 -9.086 -6 1 94.62 45 GLU B CA 1
ATOM 1637 C C . GLU B 1 45 ? 7.82 -10.32 -6.445 1 94.62 45 GLU B C 1
ATOM 1639 O O . GLU B 1 45 ? 7.652 -10.555 -7.645 1 94.62 45 GLU B O 1
ATOM 1644 N N . ILE B 1 46 ? 7.359 -11.078 -5.477 1 96.44 46 ILE B N 1
ATOM 1645 C CA . ILE B 1 46 ? 6.547 -12.25 -5.789 1 96.44 46 ILE B CA 1
ATOM 1646 C C . ILE B 1 46 ? 5.297 -11.82 -6.555 1 96.44 46 ILE B C 1
ATOM 1648 O O . ILE B 1 46 ? 5.012 -12.352 -7.633 1 96.44 46 ILE B O 1
ATOM 1652 N N . LEU B 1 47 ? 4.625 -10.844 -5.996 1 96.81 47 LEU B N 1
ATOM 1653 C CA . LEU B 1 47 ? 3.377 -10.391 -6.598 1 96.81 47 LEU B CA 1
ATOM 1654 C C . LEU B 1 47 ? 3.621 -9.797 -7.98 1 96.81 47 LEU B C 1
ATOM 1656 O O . LEU B 1 47 ? 2.859 -10.055 -8.914 1 96.81 47 LEU B O 1
ATOM 1660 N N . TYR B 1 48 ? 4.637 -9.023 -8.062 1 94.06 48 TYR B N 1
ATOM 1661 C CA . TYR B 1 48 ? 5.023 -8.406 -9.328 1 94.06 48 TYR B CA 1
ATOM 1662 C C . TYR B 1 48 ? 5.219 -9.453 -10.406 1 94.06 48 TYR B C 1
ATOM 1664 O O . TYR B 1 48 ? 4.691 -9.328 -11.516 1 94.06 48 TYR B O 1
ATOM 1672 N N . ARG B 1 49 ? 5.895 -10.477 -10.148 1 93.31 49 ARG B N 1
ATOM 1673 C CA . ARG B 1 49 ? 6.176 -11.539 -11.117 1 93.31 49 ARG B CA 1
ATOM 1674 C C . ARG B 1 49 ? 4.898 -12.281 -11.492 1 93.31 49 ARG B C 1
ATOM 1676 O O . ARG B 1 49 ? 4.688 -12.602 -12.664 1 93.31 49 ARG B O 1
ATOM 1683 N N . LEU B 1 50 ? 4.105 -12.539 -10.5 1 95.5 50 LEU B N 1
ATOM 1684 C CA . LEU B 1 50 ? 2.875 -13.273 -10.773 1 95.5 50 LEU B CA 1
ATOM 1685 C C . LEU B 1 50 ? 1.92 -12.445 -11.617 1 95.5 50 LEU B C 1
ATOM 1687 O O . LEU B 1 50 ? 1.179 -12.984 -12.445 1 95.5 50 LEU B O 1
ATOM 1691 N N . VAL B 1 51 ? 1.914 -11.141 -11.406 1 92.06 51 VAL B N 1
ATOM 1692 C CA . VAL B 1 51 ? 1.025 -10.258 -12.156 1 92.06 51 VAL B CA 1
ATOM 1693 C C . VAL B 1 51 ? 1.524 -10.109 -13.594 1 92.06 51 VAL B C 1
ATOM 1695 O O . VAL B 1 51 ? 0.728 -10.086 -14.531 1 92.06 51 VAL B O 1
ATOM 1698 N N . HIS B 1 52 ? 2.805 -10.117 -13.734 1 86.38 52 HIS B N 1
ATOM 1699 C CA . HIS B 1 52 ? 3.352 -9.789 -15.047 1 86.38 52 HIS B CA 1
ATOM 1700 C C . HIS B 1 52 ? 3.748 -11.047 -15.812 1 86.38 52 HIS B C 1
ATOM 1702 O O . HIS B 1 52 ? 3.842 -11.031 -17.047 1 86.38 52 HIS B O 1
ATOM 1708 N N . ARG B 1 53 ? 4.117 -12.148 -15.195 1 84.56 53 ARG B N 1
ATOM 1709 C CA . ARG B 1 53 ? 4.547 -13.383 -15.852 1 84.56 53 ARG B CA 1
ATOM 1710 C C . ARG B 1 53 ? 3.488 -14.469 -15.727 1 84.56 53 ARG B C 1
ATOM 1712 O O . ARG B 1 53 ? 3.689 -15.594 -16.188 1 84.56 53 ARG B O 1
ATOM 1719 N N . ASN B 1 54 ? 2.324 -14.117 -15.031 1 86 54 ASN B N 1
ATOM 1720 C CA . ASN B 1 54 ? 1.205 -15.039 -14.859 1 86 54 ASN B CA 1
ATOM 1721 C C . ASN B 1 54 ? 1.479 -16.062 -13.758 1 86 54 ASN B C 1
ATOM 1723 O O . ASN B 1 54 ? 2 -15.703 -12.695 1 86 54 ASN B O 1
ATOM 1727 N N . GLU B 1 55 ? 1.077 -17.391 -13.93 1 91.81 55 GLU B N 1
ATOM 1728 C CA . GLU B 1 55 ? 1.146 -18.391 -12.875 1 91.81 55 GLU B CA 1
ATOM 1729 C C . GLU B 1 55 ? 2.549 -18.984 -12.766 1 91.81 55 GLU B C 1
ATOM 1731 O O . GLU B 1 55 ? 3.229 -19.172 -13.773 1 91.81 55 GLU B O 1
ATOM 1736 N N . MET B 1 56 ? 3.08 -19.188 -11.555 1 95.25 56 MET B N 1
ATOM 1737 C CA . MET B 1 56 ? 4.395 -19.766 -11.297 1 95.25 56 MET B CA 1
ATOM 1738 C C . MET B 1 56 ? 4.324 -20.797 -10.172 1 95.25 56 MET B C 1
ATOM 1740 O O . MET B 1 56 ? 3.562 -20.625 -9.211 1 95.25 56 MET B O 1
ATOM 1744 N N . SER B 1 57 ? 5.152 -21.828 -10.281 1 94.38 57 SER B N 1
ATOM 1745 C CA . SER B 1 57 ? 5.289 -22.812 -9.219 1 94.38 57 SER B CA 1
ATOM 1746 C C . SER B 1 57 ? 6.211 -22.312 -8.109 1 94.38 57 SER B C 1
ATOM 1748 O O . SER B 1 57 ? 6.973 -21.359 -8.312 1 94.38 57 SER B O 1
ATOM 1750 N N . PRO B 1 58 ? 6.113 -22.922 -6.871 1 95 58 PRO B N 1
ATOM 1751 C CA . PRO B 1 58 ? 7.055 -22.547 -5.809 1 95 58 PRO B CA 1
ATOM 1752 C C . PRO B 1 58 ? 8.516 -22.656 -6.246 1 95 58 PRO B C 1
ATOM 1754 O O . PRO B 1 58 ? 9.336 -21.812 -5.891 1 95 58 PRO B O 1
ATOM 1757 N N . LYS B 1 59 ? 8.812 -23.641 -7.051 1 93.56 59 LYS B N 1
ATOM 1758 C CA . LYS B 1 59 ? 10.188 -23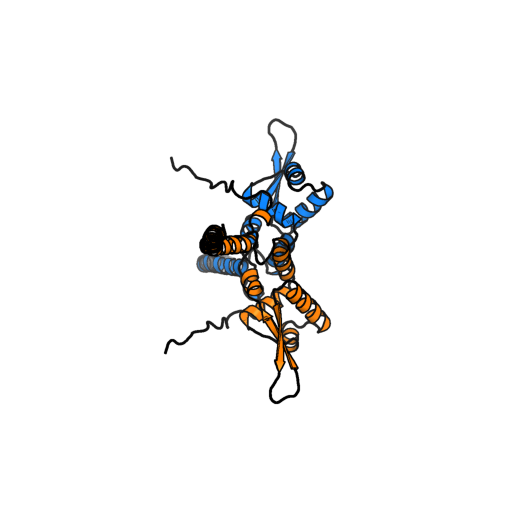.844 -7.504 1 93.56 59 LYS B CA 1
ATOM 1759 C C . LYS B 1 59 ? 10.633 -22.734 -8.445 1 93.56 59 LYS B C 1
ATOM 1761 O O . LYS B 1 59 ? 11.758 -22.234 -8.336 1 93.56 59 LYS B O 1
ATOM 1766 N N . GLU B 1 60 ? 9.812 -22.344 -9.367 1 93.25 60 GLU B N 1
ATOM 1767 C CA . GLU B 1 60 ? 10.117 -21.234 -10.266 1 93.25 60 GLU B CA 1
ATOM 1768 C C . GLU B 1 60 ? 10.344 -19.938 -9.492 1 93.25 60 GLU B C 1
ATOM 1770 O O . GLU B 1 60 ? 11.242 -19.172 -9.828 1 93.25 60 GLU B O 1
ATOM 1775 N N . LEU B 1 61 ? 9.547 -19.688 -8.453 1 94.94 61 LEU B N 1
ATOM 1776 C CA . LEU B 1 61 ? 9.664 -18.484 -7.629 1 94.94 61 LEU B CA 1
ATOM 1777 C C . LEU B 1 61 ? 10.953 -18.516 -6.812 1 94.94 61 LEU B C 1
ATOM 1779 O O . LEU B 1 61 ? 11.648 -17.5 -6.695 1 94.94 61 LEU B O 1
ATOM 1783 N N . GLU B 1 62 ? 11.258 -19.672 -6.254 1 94.38 62 GLU B N 1
ATOM 1784 C CA . GLU B 1 62 ? 12.492 -19.844 -5.492 1 94.38 62 GLU B CA 1
ATOM 1785 C C . GLU B 1 62 ? 13.719 -19.516 -6.34 1 94.38 62 GLU B C 1
ATOM 1787 O O . GLU B 1 62 ? 14.609 -18.797 -5.891 1 94.38 62 GLU B O 1
ATOM 1792 N N . ASP B 1 63 ? 13.75 -20.016 -7.566 1 92.06 63 ASP B N 1
ATOM 1793 C CA . ASP B 1 63 ? 14.859 -19.797 -8.492 1 92.06 63 ASP B CA 1
ATOM 1794 C C . ASP B 1 63 ? 14.984 -18.328 -8.883 1 92.06 63 ASP B C 1
ATOM 1796 O O . ASP B 1 63 ? 16.094 -17.797 -9 1 92.06 63 ASP B O 1
ATOM 1800 N N . ALA B 1 64 ? 13.867 -17.703 -9.016 1 89.69 64 ALA B N 1
ATOM 1801 C CA . ALA B 1 64 ? 13.836 -16.312 -9.477 1 89.69 64 ALA B CA 1
ATOM 1802 C C . ALA B 1 64 ? 14.25 -15.359 -8.359 1 89.69 64 ALA B C 1
ATOM 1804 O O . ALA B 1 64 ? 14.859 -14.32 -8.617 1 89.69 64 ALA B O 1
ATOM 1805 N N . LEU B 1 65 ? 13.93 -15.594 -7.082 1 92.06 65 LEU B N 1
ATOM 1806 C CA . LEU B 1 65 ? 14.117 -14.672 -5.969 1 92.06 65 LEU B CA 1
ATOM 1807 C C . LEU B 1 65 ? 15.375 -15.016 -5.18 1 92.06 65 LEU B C 1
ATOM 1809 O O . LEU B 1 65 ? 15.828 -14.227 -4.348 1 92.06 65 LEU B O 1
ATOM 1813 N N . GLU B 1 66 ? 15.922 -16.156 -5.422 1 91.75 66 GLU B N 1
ATOM 1814 C CA . GLU B 1 66 ? 17.109 -16.625 -4.715 1 91.75 66 GLU B CA 1
ATOM 1815 C C . GLU B 1 66 ? 16.891 -16.641 -3.205 1 91.75 66 GLU B C 1
ATOM 1817 O O . GLU B 1 66 ? 17.703 -16.125 -2.441 1 91.75 66 GLU B O 1
ATOM 1822 N N . ILE B 1 67 ? 15.828 -17.094 -2.75 1 91.12 67 ILE B N 1
ATOM 1823 C CA . ILE B 1 67 ? 15.484 -17.266 -1.344 1 91.12 67 ILE B CA 1
ATOM 1824 C C . ILE B 1 67 ? 15.164 -18.734 -1.066 1 91.12 67 ILE B C 1
ATOM 1826 O O . ILE B 1 67 ? 14.883 -19.5 -1.99 1 91.12 67 ILE B O 1
ATOM 1830 N N . ASP B 1 68 ? 15.273 -19.125 0.187 1 91.81 68 ASP B N 1
ATOM 1831 C CA . ASP B 1 68 ? 15.039 -20.516 0.553 1 91.81 68 ASP B CA 1
ATOM 1832 C C . ASP B 1 68 ? 13.547 -20.828 0.579 1 91.81 68 ASP B C 1
ATOM 1834 O O . ASP B 1 68 ? 12.719 -19.922 0.701 1 91.81 68 ASP B O 1
ATOM 1838 N N . ASP B 1 69 ? 13.25 -22.094 0.606 1 92.06 69 ASP B N 1
ATOM 1839 C CA . ASP B 1 69 ? 11.891 -22.625 0.486 1 92.06 69 ASP B CA 1
ATOM 1840 C C . ASP B 1 69 ? 11.031 -22.188 1.675 1 92.06 69 ASP B C 1
ATOM 1842 O O . ASP B 1 69 ? 9.891 -21.766 1.5 1 92.06 69 ASP B O 1
ATOM 1846 N N . SER B 1 70 ? 11.547 -22.312 2.83 1 94.56 70 SER B N 1
ATOM 1847 C CA . SER B 1 70 ? 10.766 -21.984 4.016 1 94.56 70 SER B CA 1
ATOM 1848 C C . SER B 1 70 ? 10.344 -20.516 4.004 1 94.56 70 SER B C 1
ATOM 1850 O O . SER B 1 70 ? 9.195 -20.188 4.309 1 94.56 70 SER B O 1
ATOM 1852 N N . THR B 1 71 ? 11.289 -19.609 3.648 1 95.62 71 THR B N 1
ATOM 1853 C CA . THR B 1 71 ? 11.023 -18.188 3.564 1 95.62 71 THR B CA 1
ATOM 1854 C C . THR B 1 71 ? 10.016 -17.891 2.459 1 95.62 71 THR B C 1
ATOM 1856 O O . THR B 1 71 ? 9.102 -17.078 2.641 1 95.62 71 THR B O 1
ATOM 1859 N N . LEU B 1 72 ? 10.195 -18.5 1.364 1 97.12 72 LEU B N 1
ATOM 1860 C CA . LEU B 1 72 ? 9.266 -18.328 0.251 1 97.12 72 LEU B CA 1
ATOM 1861 C C . LEU B 1 72 ? 7.855 -18.734 0.651 1 97.12 72 LEU B C 1
ATOM 1863 O O . LEU B 1 72 ? 6.895 -18.016 0.378 1 97.12 72 LEU B O 1
ATOM 1867 N N . HIS B 1 73 ? 7.711 -19.891 1.307 1 96.25 73 HIS B N 1
ATOM 1868 C CA . HIS B 1 73 ? 6.395 -20.375 1.705 1 96.25 73 HIS B CA 1
ATOM 1869 C C . HIS B 1 73 ? 5.734 -19.438 2.701 1 96.25 73 HIS B C 1
ATOM 1871 O O . HIS B 1 73 ? 4.531 -19.172 2.613 1 96.25 73 HIS B O 1
ATOM 1877 N N . TYR B 1 74 ? 6.531 -18.922 3.555 1 97.56 74 TYR B N 1
ATOM 1878 C CA . TYR B 1 74 ? 6.023 -17.938 4.512 1 97.56 74 TYR B CA 1
ATOM 1879 C C . TYR B 1 74 ? 5.414 -16.75 3.797 1 97.56 74 TYR B C 1
ATOM 1881 O O . TYR B 1 74 ? 4.289 -16.344 4.094 1 97.56 74 TYR B O 1
ATOM 1889 N N . HIS B 1 75 ? 6.133 -16.141 2.881 1 97.81 75 HIS B N 1
ATOM 1890 C CA . HIS B 1 75 ? 5.672 -14.969 2.158 1 97.81 75 HIS B CA 1
ATOM 1891 C C . HIS B 1 75 ? 4.484 -15.297 1.263 1 97.81 75 HIS B C 1
ATOM 1893 O O . HIS B 1 75 ? 3.543 -14.508 1.15 1 97.81 75 HIS B O 1
ATOM 1899 N N . LEU B 1 76 ? 4.527 -16.469 0.646 1 97.88 76 LEU B N 1
ATOM 1900 C CA . LEU B 1 76 ? 3.418 -16.891 -0.195 1 97.88 76 LEU B CA 1
ATOM 1901 C C . LEU B 1 76 ? 2.148 -17.078 0.629 1 97.88 76 LEU B C 1
ATOM 1903 O O . LEU B 1 76 ? 1.066 -16.656 0.207 1 97.88 76 LEU B O 1
ATOM 1907 N N . ASN B 1 77 ? 2.283 -17.703 1.792 1 98 77 ASN B N 1
ATOM 1908 C CA . ASN B 1 77 ? 1.13 -17.875 2.668 1 98 77 ASN B CA 1
ATOM 1909 C C . ASN B 1 77 ? 0.545 -16.531 3.105 1 98 77 ASN B C 1
ATOM 1911 O O . ASN B 1 77 ? -0.675 -16.375 3.17 1 98 77 ASN B O 1
ATOM 1915 N N . LYS B 1 78 ? 1.365 -15.562 3.412 1 98.38 78 LYS B N 1
ATOM 1916 C CA . LYS B 1 78 ? 0.893 -14.234 3.785 1 98.38 78 LYS B CA 1
ATOM 1917 C C . LYS B 1 78 ? 0.124 -13.586 2.639 1 98.38 78 LYS B C 1
ATOM 1919 O O . LYS B 1 78 ? -0.928 -12.977 2.855 1 98.38 78 LYS B O 1
ATOM 1924 N N . LEU B 1 79 ? 0.652 -13.711 1.435 1 98.44 79 LEU B N 1
ATOM 1925 C CA . LEU B 1 79 ? 0.017 -13.133 0.256 1 98.44 79 LEU B CA 1
ATOM 1926 C C . LEU B 1 79 ? -1.322 -13.805 -0.025 1 98.44 79 LEU B C 1
ATOM 1928 O O . LEU B 1 79 ? -2.275 -13.148 -0.453 1 98.44 79 LEU B O 1
ATOM 1932 N N . VAL B 1 80 ? -1.392 -15.141 0.232 1 98.12 80 VAL B N 1
ATOM 1933 C CA . VAL B 1 80 ? -2.637 -15.883 0.062 1 98.12 80 VAL B CA 1
ATOM 1934 C C . VAL B 1 80 ? -3.641 -15.461 1.133 1 98.12 80 VAL B C 1
ATOM 1936 O O . VAL B 1 80 ? -4.812 -15.227 0.835 1 98.12 80 VAL B O 1
ATOM 1939 N N . ASP B 1 81 ? -3.188 -15.297 2.34 1 97.88 81 ASP B N 1
ATOM 1940 C CA . ASP B 1 81 ? -4.035 -14.961 3.479 1 97.88 81 ASP B CA 1
ATOM 1941 C C . ASP B 1 81 ? -4.719 -13.609 3.273 1 97.88 81 ASP B C 1
ATOM 1943 O O . ASP B 1 81 ? -5.879 -13.438 3.654 1 97.88 81 ASP B O 1
ATOM 1947 N N . VAL B 1 82 ? -4.012 -12.672 2.6 1 97.19 82 VAL B N 1
ATOM 1948 C CA . VAL B 1 82 ? -4.578 -11.336 2.439 1 97.19 82 VAL B CA 1
ATOM 1949 C C . VAL B 1 82 ? -5.316 -11.242 1.105 1 97.19 82 VAL B C 1
ATOM 1951 O O . VAL B 1 82 ? -5.852 -10.188 0.755 1 97.19 82 VAL B O 1
ATOM 1954 N N . GLY B 1 83 ? -5.242 -12.273 0.323 1 96.56 83 GLY B N 1
ATOM 1955 C CA . GLY B 1 83 ? -6.098 -12.367 -0.85 1 96.56 83 GLY B CA 1
ATOM 1956 C C . GLY B 1 83 ? -5.441 -11.844 -2.113 1 96.56 83 GLY B C 1
ATOM 1957 O O . GLY B 1 83 ? -6.105 -11.641 -3.129 1 96.56 83 GLY B O 1
ATOM 1958 N N . LEU B 1 84 ? -4.156 -11.688 -2.117 1 97.62 84 LEU B N 1
ATOM 1959 C CA . LEU B 1 84 ? -3.461 -11.109 -3.262 1 97.62 84 LEU B CA 1
ATOM 1960 C C . LEU B 1 84 ? -3.037 -12.195 -4.242 1 97.62 84 LEU B C 1
ATOM 1962 O O . LEU B 1 84 ? -2.857 -11.93 -5.434 1 97.62 84 LEU B O 1
ATOM 1966 N N . VAL B 1 85 ? -2.809 -13.43 -3.713 1 98.19 85 VAL B N 1
ATOM 1967 C CA . VAL B 1 85 ? -2.34 -14.578 -4.48 1 98.19 85 VAL B CA 1
ATOM 1968 C C . VAL B 1 85 ? -3.24 -15.781 -4.211 1 98.19 85 VAL B C 1
ATOM 1970 O O . VAL B 1 85 ? -3.779 -15.93 -3.111 1 98.19 85 VAL B O 1
ATOM 1973 N N . GLU B 1 86 ? -3.438 -16.547 -5.133 1 97.44 86 GLU B N 1
ATOM 1974 C CA . GLU B 1 86 ? -4.184 -17.797 -4.953 1 97.44 86 GLU B CA 1
ATOM 1975 C C . GLU B 1 86 ? -3.316 -19 -5.27 1 97.44 86 GLU B C 1
ATOM 1977 O O . GLU B 1 86 ? -2.51 -18.969 -6.199 1 97.44 86 GLU B O 1
ATOM 1982 N N . LYS B 1 87 ? -3.445 -19.953 -4.426 1 96.62 87 LYS B N 1
ATOM 1983 C CA . LYS B 1 87 ? -2.812 -21.25 -4.621 1 96.62 87 LYS B CA 1
ATOM 1984 C C . LYS B 1 87 ? -3.721 -22.203 -5.406 1 96.62 87 LYS B C 1
ATOM 1986 O O . LYS B 1 87 ? -4.898 -22.359 -5.074 1 96.62 87 LYS B O 1
ATOM 1991 N N . ARG B 1 88 ? -3.227 -22.75 -6.453 1 91.88 88 ARG B N 1
ATOM 1992 C CA . ARG B 1 88 ? -3.998 -23.656 -7.289 1 91.88 88 ARG B CA 1
ATOM 1993 C C . ARG B 1 88 ? -3.254 -24.969 -7.492 1 91.88 88 ARG B C 1
ATOM 1995 O O . ARG B 1 88 ? -2.033 -25.031 -7.328 1 91.88 88 ARG B O 1
ATOM 2002 N N . GLN B 1 89 ? -4.082 -26.016 -7.742 1 90.81 89 GLN B N 1
ATOM 2003 C CA . GLN B 1 89 ? -3.523 -27.328 -8.039 1 90.81 89 GLN B CA 1
ATOM 2004 C C . GLN B 1 89 ? -4.027 -27.844 -9.391 1 90.81 89 GLN B C 1
ATOM 2006 O O . GLN B 1 89 ? -5.168 -27.594 -9.773 1 90.81 89 GLN B O 1
ATOM 2011 N N . ARG B 1 90 ? -3.188 -28.359 -10.156 1 81.62 90 ARG B N 1
ATOM 2012 C CA . ARG B 1 90 ? -3.551 -28.953 -11.445 1 81.62 90 ARG B CA 1
ATOM 2013 C C . ARG B 1 90 ? -3.064 -30.391 -11.539 1 81.62 90 ARG B C 1
ATOM 2015 O O . ARG B 1 90 ? -1.966 -30.719 -11.078 1 81.62 90 ARG B O 1
ATOM 2022 N N . THR B 1 91 ? -4.047 -31.266 -11.938 1 77.75 91 THR B N 1
ATOM 2023 C CA . THR B 1 91 ? -3.709 -32.688 -12.133 1 77.75 91 THR B CA 1
ATOM 2024 C C . THR B 1 91 ? -3.016 -32.906 -13.469 1 77.75 91 THR B C 1
ATOM 2026 O O . THR B 1 91 ? -3.414 -32.312 -14.484 1 77.75 91 THR B O 1
ATOM 2029 N N . GLU B 1 92 ? -1.793 -33.156 -13.5 1 67.62 92 GLU B N 1
ATOM 2030 C CA . GLU B 1 92 ? -1.163 -33.5 -14.773 1 67.62 92 GLU B CA 1
ATOM 2031 C C . GLU B 1 92 ? -1.606 -34.875 -15.258 1 67.62 92 GLU B C 1
ATOM 2033 O O . GLU B 1 92 ? -1.614 -35.844 -14.492 1 67.62 92 GLU B O 1
ATOM 2038 N N . ARG B 1 93 ? -2.543 -34.875 -16.312 1 62.84 93 ARG B N 1
ATOM 2039 C CA . ARG B 1 93 ? -3.096 -36.094 -16.891 1 62.84 93 ARG B CA 1
ATOM 2040 C C . ARG B 1 93 ? -2.115 -37.25 -16.734 1 62.84 93 ARG B C 1
ATOM 2042 O O . ARG B 1 93 ? -2.516 -38.375 -16.422 1 62.84 93 ARG B O 1
ATOM 2049 N N . GLY B 1 94 ? -0.983 -37.188 -17.328 1 56.22 94 GLY B N 1
ATOM 2050 C CA . GLY B 1 94 ? -0.115 -38.344 -17.422 1 56.22 94 GLY B CA 1
ATOM 2051 C C . GLY B 1 94 ? 0.603 -38.656 -16.125 1 56.22 94 GLY B C 1
ATOM 2052 O O . GLY B 1 94 ? 1.203 -39.719 -15.992 1 56.22 94 GLY B O 1
ATOM 2053 N N . GLN B 1 95 ? 0.906 -37.688 -15.453 1 58.72 95 GLN B N 1
ATOM 2054 C CA . GLN B 1 95 ? 1.65 -38 -14.242 1 58.72 95 GLN B CA 1
ATOM 2055 C C . GLN B 1 95 ? 0.763 -37.875 -13.008 1 58.72 95 GLN B C 1
ATOM 2057 O O . GLN B 1 95 ? -0.188 -37.094 -12.992 1 58.72 95 GLN B O 1
ATOM 2062 N N . ASP B 1 96 ? 0.444 -38.906 -12.234 1 60.25 96 ASP B N 1
ATOM 2063 C CA . ASP B 1 96 ? -0.251 -39.125 -10.969 1 60.25 96 ASP B CA 1
ATOM 2064 C C . ASP B 1 96 ? -0.024 -37.969 -10.016 1 60.25 96 ASP B C 1
ATOM 2066 O O . ASP B 1 96 ? -0.309 -38.062 -8.82 1 60.25 96 ASP B O 1
ATOM 2070 N N . GLY B 1 97 ? 0.56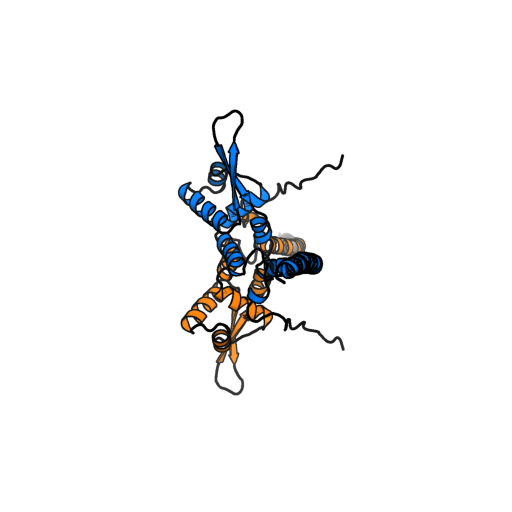9 -36.812 -10.5 1 70.06 97 GLY B N 1
ATOM 2071 C CA . GLY B 1 97 ? 0.933 -35.938 -9.391 1 70.06 97 GLY B CA 1
ATOM 2072 C C . GLY B 1 97 ? 0.271 -34.594 -9.453 1 70.06 97 GLY B C 1
ATOM 2073 O O . GLY B 1 97 ? -0.194 -34.156 -10.516 1 70.06 97 GLY B O 1
ATOM 2074 N N . LEU B 1 98 ? -0.264 -34.125 -8.414 1 80.94 98 LEU B N 1
ATOM 2075 C CA . LEU B 1 98 ? -0.788 -32.781 -8.227 1 80.94 98 LEU B CA 1
ATOM 2076 C C . LEU B 1 98 ? 0.342 -31.75 -8.195 1 80.94 98 LEU B C 1
ATOM 2078 O O . LEU B 1 98 ? 1.356 -31.953 -7.527 1 80.94 98 LEU B O 1
ATOM 2082 N N . TYR B 1 99 ? 0.204 -30.906 -9.234 1 86.88 99 TYR B N 1
ATOM 2083 C CA . TYR B 1 99 ? 1.178 -29.812 -9.273 1 86.88 99 TYR B CA 1
ATOM 2084 C C . TYR B 1 99 ? 0.579 -28.516 -8.734 1 86.88 99 TYR B C 1
ATOM 2086 O O . TYR B 1 99 ? -0.563 -28.172 -9.047 1 86.88 99 TYR B O 1
ATOM 2094 N N . THR B 1 100 ? 1.312 -27.891 -7.781 1 92.69 100 THR B N 1
ATOM 2095 C CA . THR B 1 100 ? 0.862 -26.656 -7.156 1 92.69 100 THR B CA 1
ATOM 2096 C C . THR B 1 100 ? 1.447 -25.438 -7.871 1 92.69 100 THR B C 1
ATOM 2098 O O . THR B 1 100 ? 2.625 -25.438 -8.234 1 92.69 100 THR B O 1
ATOM 2101 N N . TYR B 1 101 ? 0.58 -24.422 -8.156 1 94.38 101 TYR B N 1
ATOM 2102 C CA . TYR B 1 101 ? 1.072 -23.156 -8.711 1 94.38 101 TYR B CA 1
ATOM 2103 C C . TYR B 1 101 ? 0.326 -21.969 -8.117 1 94.38 101 TYR B C 1
ATOM 2105 O O . TYR B 1 101 ? -0.709 -22.141 -7.469 1 94.38 101 TYR B O 1
ATOM 2113 N N . TYR B 1 102 ? 0.932 -20.812 -8.297 1 97.19 102 TYR B N 1
ATOM 2114 C CA . TYR B 1 102 ? 0.374 -19.594 -7.742 1 97.19 102 TYR B CA 1
ATOM 2115 C C . TYR B 1 102 ? 0.063 -18.594 -8.844 1 97.19 102 TYR B C 1
ATOM 2117 O O . TYR B 1 102 ? 0.773 -18.516 -9.852 1 97.19 102 TYR B O 1
ATOM 2125 N N . ARG B 1 103 ? -0.984 -17.875 -8.648 1 96.69 103 ARG B N 1
ATOM 2126 C CA . ARG B 1 103 ? -1.35 -16.781 -9.555 1 96.69 103 ARG B CA 1
ATOM 2127 C C . ARG B 1 103 ? -1.841 -15.57 -8.781 1 96.69 103 ARG B C 1
ATOM 2129 O O . ARG B 1 103 ? -2.338 -15.695 -7.664 1 96.69 103 ARG B O 1
ATOM 2136 N N . ALA B 1 104 ? -1.677 -14.438 -9.359 1 96.44 104 ALA B N 1
ATOM 2137 C CA . ALA B 1 104 ? -2.203 -13.219 -8.742 1 96.44 104 ALA B CA 1
ATOM 2138 C C . ALA B 1 104 ? -3.723 -13.164 -8.859 1 96.44 104 ALA B C 1
ATOM 2140 O O . ALA B 1 104 ? -4.293 -13.562 -9.875 1 96.44 104 ALA B O 1
ATOM 2141 N N . THR B 1 105 ? -4.395 -12.711 -7.84 1 95.81 105 THR B N 1
ATOM 2142 C CA . THR B 1 105 ? -5.824 -12.422 -7.914 1 95.81 105 THR B CA 1
ATOM 2143 C C . THR B 1 105 ? -6.07 -11.055 -8.539 1 95.81 105 THR B C 1
ATOM 2145 O O . THR B 1 105 ? -5.125 -10.32 -8.82 1 95.81 105 THR B O 1
ATOM 2148 N N . VAL B 1 106 ? -7.359 -10.734 -8.719 1 92.12 106 VAL B N 1
ATOM 2149 C CA . VAL B 1 106 ? -7.723 -9.406 -9.203 1 92.12 106 VAL B CA 1
ATOM 2150 C C . VAL B 1 106 ? -7.258 -8.352 -8.211 1 92.12 106 VAL B C 1
ATOM 2152 O O . VAL B 1 106 ? -6.801 -7.273 -8.602 1 92.12 106 VAL B O 1
ATOM 2155 N N . PHE B 1 107 ? -7.273 -8.664 -6.914 1 93 107 PHE B N 1
ATOM 2156 C CA . PHE B 1 107 ? -6.84 -7.734 -5.879 1 93 107 PHE B CA 1
ATOM 2157 C C . PHE B 1 107 ? -5.332 -7.531 -5.93 1 93 107 PHE B C 1
ATOM 2159 O O . PHE B 1 107 ? -4.836 -6.438 -5.66 1 93 107 PHE B O 1
ATOM 2166 N N . GLY B 1 108 ? -4.637 -8.641 -6.293 1 95.88 108 GLY B N 1
ATOM 2167 C CA . GLY B 1 108 ? -3.201 -8.508 -6.492 1 95.88 108 GLY B CA 1
ATOM 2168 C C . GLY B 1 108 ? -2.84 -7.527 -7.594 1 95.88 108 GLY B C 1
ATOM 2169 O O . GLY B 1 108 ? -1.934 -6.707 -7.43 1 95.88 108 GLY B O 1
ATOM 2170 N N . GLU B 1 109 ? -3.631 -7.582 -8.641 1 92.75 109 GLU B N 1
ATOM 2171 C CA . GLU B 1 109 ? -3.395 -6.695 -9.773 1 92.75 109 GLU B CA 1
ATOM 2172 C C . GLU B 1 109 ? -3.701 -5.242 -9.414 1 92.75 109 GLU B C 1
ATOM 2174 O O . GLU B 1 109 ? -2.887 -4.352 -9.656 1 92.75 109 GLU B O 1
ATOM 2179 N N . VAL B 1 110 ? -4.785 -5.004 -8.773 1 92.62 110 VAL B N 1
ATOM 2180 C CA . VAL B 1 110 ? -5.238 -3.639 -8.523 1 92.62 110 VAL B CA 1
ATOM 2181 C C . VAL B 1 110 ? -4.418 -3.018 -7.398 1 92.62 110 VAL B C 1
ATOM 2183 O O . VAL B 1 110 ? -4.168 -1.81 -7.398 1 92.62 110 VAL B O 1
ATOM 2186 N N . THR B 1 111 ? -3.969 -3.799 -6.453 1 93.94 111 THR B N 1
ATOM 2187 C CA . THR B 1 111 ? -3.168 -3.291 -5.348 1 93.94 111 THR B CA 1
ATOM 2188 C C . THR B 1 111 ? -1.831 -2.754 -5.848 1 93.94 111 THR B C 1
ATOM 2190 O O . THR B 1 111 ? -1.269 -1.827 -5.258 1 93.94 111 THR B O 1
ATOM 2193 N N . LEU B 1 112 ? -1.286 -3.287 -6.918 1 93.44 112 LEU B N 1
ATOM 2194 C CA . LEU B 1 112 ? -0.028 -2.809 -7.48 1 93.44 112 LEU B CA 1
ATOM 2195 C C . LEU B 1 112 ? -0.221 -1.468 -8.18 1 93.44 112 LEU B C 1
ATOM 2197 O O . LEU B 1 112 ? 0.709 -0.663 -8.258 1 93.44 112 LEU B O 1
ATOM 2201 N N . THR B 1 113 ? -1.479 -1.226 -8.609 1 92.06 113 THR B N 1
ATOM 2202 C CA . THR B 1 113 ? -1.697 -0.057 -9.453 1 92.06 113 THR B CA 1
ATOM 2203 C C . THR B 1 113 ? -2.391 1.054 -8.672 1 92.06 113 THR B C 1
ATOM 2205 O O . THR B 1 113 ? -2.133 2.238 -8.898 1 92.06 113 THR B O 1
ATOM 2208 N N . ASP B 1 114 ? -3.244 0.662 -7.684 1 92.62 114 ASP B N 1
ATOM 2209 C CA . ASP B 1 114 ? -4.098 1.631 -7 1 92.62 114 ASP B CA 1
ATOM 2210 C C . ASP B 1 114 ? -3.709 1.763 -5.527 1 92.62 114 ASP B C 1
ATOM 2212 O O . ASP B 1 114 ? -3.404 0.766 -4.871 1 92.62 114 ASP B O 1
ATOM 2216 N N . GLY B 1 115 ? -3.764 2.98 -5.055 1 92.5 115 GLY B N 1
ATOM 2217 C CA . GLY B 1 115 ? -3.695 3.195 -3.619 1 92.5 115 GLY B CA 1
ATOM 2218 C C . GLY B 1 115 ? -5 2.893 -2.906 1 92.5 115 GLY B C 1
ATOM 2219 O O . GLY B 1 115 ? -6.004 2.58 -3.549 1 92.5 115 GLY B O 1
ATOM 2220 N N . VAL B 1 116 ? -5.02 2.951 -1.632 1 89.81 116 VAL B N 1
ATOM 2221 C CA . VAL B 1 116 ? -6.152 2.551 -0.803 1 89.81 116 VAL B CA 1
ATOM 2222 C C . VAL B 1 116 ? -7.363 3.424 -1.128 1 89.81 116 VAL B C 1
ATOM 2224 O O . VAL B 1 116 ? -8.484 2.922 -1.239 1 89.81 116 VAL B O 1
ATOM 2227 N N . ASP B 1 117 ? -7.18 4.734 -1.305 1 85.81 117 ASP B N 1
ATOM 2228 C CA . ASP B 1 117 ? -8.281 5.641 -1.606 1 85.81 117 ASP B CA 1
ATOM 2229 C C . ASP B 1 117 ? -8.969 5.246 -2.912 1 85.81 117 ASP B C 1
ATOM 2231 O O . ASP B 1 117 ? -10.203 5.277 -3.008 1 85.81 117 ASP B O 1
ATOM 2235 N N . GLU B 1 118 ? -8.148 4.898 -3.867 1 86.25 118 GLU B N 1
ATOM 2236 C CA . GLU B 1 118 ? -8.688 4.52 -5.168 1 86.25 118 GLU B CA 1
ATOM 2237 C C . GLU B 1 118 ? -9.438 3.191 -5.09 1 86.25 118 GLU B C 1
ATOM 2239 O O . GLU B 1 118 ? -10.469 3.016 -5.738 1 86.25 118 GLU B O 1
ATOM 2244 N N . LEU B 1 119 ? -8.945 2.305 -4.324 1 83.44 119 LEU B N 1
ATOM 2245 C CA . LEU B 1 119 ? -9.617 1.023 -4.137 1 83.44 119 LEU B CA 1
ATOM 2246 C C . LEU B 1 119 ? -10.984 1.216 -3.48 1 83.44 119 LEU B C 1
ATOM 2248 O O . LEU B 1 119 ? -11.969 0.606 -3.9 1 83.44 119 LEU B O 1
ATOM 2252 N N . ILE B 1 120 ? -11.031 2.09 -2.543 1 79.5 120 ILE B N 1
ATOM 2253 C CA . ILE B 1 120 ? -12.281 2.377 -1.842 1 79.5 120 ILE B CA 1
ATOM 2254 C C . ILE B 1 120 ? -13.258 3.057 -2.793 1 79.5 120 ILE B C 1
ATOM 2256 O O . ILE B 1 120 ? -14.438 2.697 -2.834 1 79.5 120 ILE B O 1
ATOM 2260 N N . ARG B 1 121 ? -12.773 4.004 -3.541 1 79.19 121 ARG B N 1
ATOM 2261 C CA . ARG B 1 121 ? -13.617 4.707 -4.5 1 79.19 121 ARG B CA 1
ATOM 2262 C C . ARG B 1 121 ? -14.18 3.75 -5.543 1 79.19 121 ARG B C 1
ATOM 2264 O O . ARG B 1 121 ? -15.336 3.887 -5.961 1 79.19 121 ARG B O 1
ATOM 2271 N N . GLY B 1 122 ? -13.273 2.893 -5.988 1 75.94 122 GLY B N 1
ATOM 2272 C CA . GLY B 1 122 ? -13.727 1.897 -6.949 1 75.94 122 GLY B CA 1
ATOM 2273 C C . GLY B 1 122 ? -14.867 1.041 -6.43 1 75.94 122 GLY B C 1
ATOM 2274 O O . GLY B 1 122 ? -15.789 0.717 -7.176 1 75.94 122 GLY B O 1
ATOM 2275 N N . GLU B 1 123 ? -14.773 0.725 -5.234 1 75.5 123 GLU B N 1
ATOM 2276 C CA . GLU B 1 123 ? -15.82 -0.085 -4.629 1 75.5 123 GLU B CA 1
ATOM 2277 C C . GLU B 1 123 ? -17.125 0.706 -4.504 1 75.5 123 GLU B C 1
ATOM 2279 O O . GLU B 1 123 ? -18.219 0.152 -4.672 1 75.5 123 GLU B O 1
ATOM 2284 N N . GLN B 1 124 ? -16.984 1.962 -4.168 1 72.38 124 GLN B N 1
ATOM 2285 C CA . GLN B 1 124 ? -18.156 2.836 -4.059 1 72.38 124 GLN B CA 1
ATOM 2286 C C . GLN B 1 124 ? -18.859 2.984 -5.406 1 72.38 124 GLN B C 1
ATOM 2288 O O . GLN B 1 124 ? -20.094 2.979 -5.469 1 72.38 124 GLN B O 1
ATOM 2293 N N . SER B 1 125 ? -18.016 3.174 -6.438 1 72.19 125 SER B N 1
ATOM 2294 C CA . SER B 1 125 ? -18.547 3.336 -7.785 1 72.19 125 SER B CA 1
ATOM 2295 C C . SER B 1 125 ? -19.25 2.062 -8.25 1 72.19 125 SER B C 1
ATOM 2297 O O . SER B 1 125 ? -20.297 2.127 -8.898 1 72.19 125 SER B O 1
ATOM 2299 N N . PHE B 1 126 ? -18.672 0.95 -7.965 1 69.25 126 PHE B N 1
ATOM 2300 C CA . PHE B 1 126 ? -19.25 -0.334 -8.32 1 69.25 126 PHE B CA 1
ATOM 2301 C C . PHE B 1 126 ? -20.594 -0.532 -7.617 1 69.25 126 PHE B C 1
ATOM 2303 O O . PHE B 1 126 ? -21.562 -0.955 -8.234 1 69.25 126 PHE B O 1
ATOM 2310 N N . GLU B 1 127 ? -20.688 -0.212 -6.371 1 66.62 127 GLU B N 1
ATOM 2311 C CA . GLU B 1 127 ? -21.922 -0.346 -5.602 1 66.62 127 GLU B CA 1
ATOM 2312 C C . GLU B 1 127 ? -23 0.599 -6.121 1 66.62 127 GLU B C 1
ATOM 2314 O O . GLU B 1 127 ? -24.172 0.234 -6.18 1 66.62 127 GLU B O 1
ATOM 2319 N N . ALA B 1 128 ? -22.516 1.764 -6.375 1 67.06 128 ALA B N 1
ATOM 2320 C CA . ALA B 1 128 ? -23.469 2.75 -6.883 1 67.06 128 ALA B CA 1
ATOM 2321 C C . ALA B 1 128 ? -24.062 2.299 -8.211 1 67.06 128 ALA B C 1
ATOM 2323 O O . ALA B 1 128 ? -25.266 2.477 -8.445 1 67.06 128 ALA B O 1
ATOM 2324 N N . MET B 1 129 ? -23.203 1.702 -9.016 1 62.81 129 MET B N 1
ATOM 2325 C CA . MET B 1 129 ? -23.656 1.225 -10.32 1 62.81 129 MET B CA 1
ATOM 2326 C C . MET B 1 129 ? -24.578 0.011 -10.172 1 62.81 129 MET B C 1
ATOM 2328 O O . MET B 1 129 ? -25.594 -0.091 -10.852 1 62.81 129 MET B O 1
ATOM 2332 N N . TYR B 1 130 ? -24.219 -0.848 -9.25 1 61.19 130 TYR B N 1
ATOM 23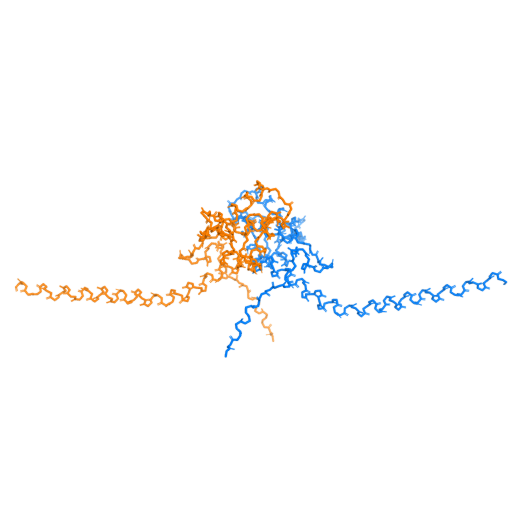33 C CA . TYR B 1 130 ? -24.969 -2.086 -9.078 1 61.19 130 TYR B CA 1
ATOM 2334 C C . TYR B 1 130 ? -26.188 -1.864 -8.203 1 61.19 130 TYR B C 1
ATOM 2336 O O . TYR B 1 130 ? -27.234 -2.486 -8.414 1 61.19 130 TYR B O 1
ATOM 2344 N N . ASN B 1 131 ? -26.031 -1.12 -7.102 1 61.81 131 ASN B N 1
ATOM 2345 C CA . ASN B 1 131 ? -27.188 -0.823 -6.266 1 61.81 131 ASN B CA 1
ATOM 2346 C C . ASN B 1 131 ? -28.156 0.128 -6.965 1 61.81 131 ASN B C 1
ATOM 2348 O O . ASN B 1 131 ? -29.359 0.091 -6.711 1 61.81 131 ASN B O 1
ATOM 2352 N N . SER B 1 132 ? -27.562 1.162 -7.605 1 56.19 132 SER B N 1
ATOM 2353 C CA . SER B 1 132 ? -28.484 1.969 -8.391 1 56.19 132 SER B CA 1
ATOM 2354 C C . SER B 1 132 ? -29.344 1.096 -9.305 1 56.19 132 SER B C 1
ATOM 2356 O O . SER B 1 132 ? -30.5 1.413 -9.562 1 56.19 132 SER B O 1
ATOM 2358 N N . SER B 1 133 ? -28.75 0.031 -9.758 1 50.16 133 SER B N 1
ATOM 2359 C CA . SER B 1 133 ? -29.516 -0.878 -10.609 1 50.16 133 SER B CA 1
ATOM 2360 C C . SER B 1 133 ? -30.359 -1.834 -9.773 1 50.16 133 SER B C 1
ATOM 2362 O O . SER B 1 133 ? -31.406 -2.305 -10.227 1 50.16 133 SER B O 1
ATOM 2364 N N . SER B 1 134 ? -29.922 -2.273 -8.625 1 47.84 134 SER B N 1
ATOM 2365 C CA . SER B 1 134 ? -30.641 -3.232 -7.785 1 47.84 134 SER B CA 1
ATOM 2366 C C . SER B 1 134 ? -31.734 -2.551 -6.969 1 47.84 134 SER B C 1
ATOM 2368 O O . SER B 1 134 ? -32.562 -3.221 -6.359 1 47.84 134 SER B O 1
ATOM 2370 N N . LYS B 1 135 ? -31.672 -1.243 -6.547 1 47.31 135 LYS B N 1
ATOM 2371 C CA . LYS B 1 135 ? -32.906 -0.699 -6.027 1 47.31 135 LYS B CA 1
ATOM 2372 C C . LYS B 1 135 ? -34.062 -0.89 -7.02 1 47.31 135 LYS B C 1
ATOM 2374 O O . LYS B 1 135 ? -35.219 -0.907 -6.637 1 47.31 135 LYS B O 1
ATOM 2379 N N . LYS B 1 136 ? -33.719 -1.112 -8.164 1 40.16 136 LYS B N 1
ATOM 2380 C CA . LYS B 1 136 ? -34.812 -1.461 -9.086 1 40.16 136 LYS B CA 1
ATOM 2381 C C . LYS B 1 136 ? -35.281 -2.891 -8.859 1 40.16 136 LYS B C 1
ATOM 2383 O O . LYS B 1 136 ? -36.469 -3.174 -8.969 1 40.16 136 LYS B O 1
ATOM 2388 N N . ARG B 1 137 ? -34.312 -3.727 -8.352 1 44 137 ARG B N 1
ATOM 2389 C CA . ARG B 1 137 ? -34.844 -5.07 -8.141 1 44 137 ARG B CA 1
ATOM 2390 C C . ARG B 1 137 ? -35.625 -5.152 -6.824 1 44 137 ARG B C 1
ATOM 2392 O O . ARG B 1 137 ? -36.531 -5.977 -6.68 1 44 137 ARG B O 1
ATOM 2399 N N . GLU B 1 138 ? -35.094 -4.418 -5.77 1 45.69 138 GLU B N 1
ATOM 2400 C CA . GLU B 1 138 ? -35.906 -4.418 -4.551 1 45.69 138 GLU B CA 1
ATOM 2401 C C . GLU B 1 138 ? -37.25 -3.723 -4.781 1 45.69 138 GLU B C 1
ATOM 2403 O O . GLU B 1 138 ? -38.25 -4.031 -4.109 1 45.69 138 GLU B O 1
ATOM 2408 N N . ILE B 1 139 ? -37.219 -2.809 -5.684 1 41.28 139 ILE B N 1
ATOM 2409 C CA . ILE B 1 139 ? -38.531 -2.27 -6.051 1 41.28 139 ILE B CA 1
ATOM 2410 C C . ILE B 1 139 ? -39.344 -3.336 -6.781 1 41.28 139 ILE B C 1
ATOM 2412 O O . ILE B 1 139 ? -40.531 -3.51 -6.516 1 41.28 139 ILE B O 1
ATOM 2416 N N . GLN B 1 140 ? -38.562 -4.125 -7.613 1 40.56 140 GLN B N 1
ATOM 2417 C CA . GLN B 1 140 ? -39.312 -5.184 -8.289 1 40.56 140 GLN B CA 1
ATOM 2418 C C . GLN B 1 140 ? -39.688 -6.301 -7.32 1 40.56 140 GLN B C 1
ATOM 2420 O O . GLN B 1 140 ? -40.75 -6.938 -7.469 1 40.56 140 GLN B O 1
ATOM 2425 N N . ALA B 1 141 ? -38.812 -6.559 -6.316 1 43.38 141 ALA B N 1
ATOM 2426 C CA . ALA B 1 141 ? -39.156 -7.562 -5.312 1 43.38 141 ALA B CA 1
ATOM 2427 C C . ALA B 1 141 ? -40.281 -7.051 -4.41 1 43.38 141 ALA B C 1
ATOM 2429 O O . ALA B 1 141 ? -41.219 -7.797 -4.074 1 43.38 141 ALA B O 1
ATOM 2430 N N . SER B 1 142 ? -40.156 -5.77 -4.066 1 46.22 142 SER B N 1
ATOM 2431 C CA . SER B 1 142 ? -41.25 -5.184 -3.299 1 46.22 142 SER B CA 1
ATOM 2432 C C . SER B 1 142 ? -42.531 -5.156 -4.105 1 46.22 142 SER B C 1
ATOM 2434 O O . SER B 1 142 ? -43.625 -5.41 -3.568 1 46.22 142 SER B O 1
ATOM 2436 N N . ASN B 1 143 ? -42.281 -4.926 -5.402 1 44.62 143 ASN B N 1
ATOM 2437 C CA . ASN B 1 143 ? -43.438 -4.988 -6.266 1 44.62 143 ASN B CA 1
ATOM 2438 C C . ASN B 1 143 ? -43.938 -6.422 -6.434 1 44.62 143 ASN B C 1
ATOM 2440 O O . ASN B 1 143 ? -45.156 -6.66 -6.539 1 44.62 143 ASN B O 1
ATOM 2444 N N . ALA B 1 144 ? -43 -7.367 -6.387 1 41.88 144 ALA B N 1
ATOM 2445 C CA . ALA B 1 144 ? -43.344 -8.781 -6.48 1 41.88 144 ALA B CA 1
ATOM 2446 C C . ALA B 1 144 ? -44.031 -9.258 -5.199 1 41.88 144 ALA B C 1
ATOM 2448 O O . ALA B 1 144 ? -45 -10.031 -5.25 1 41.88 144 ALA B O 1
ATOM 2449 N N . LEU B 1 145 ? -43.5 -8.789 -4.055 1 43.5 145 LEU B N 1
ATOM 2450 C CA . LEU B 1 145 ? -44.094 -9.117 -2.775 1 43.5 145 LEU B CA 1
ATOM 2451 C C . LEU B 1 145 ? -45.469 -8.469 -2.652 1 43.5 145 LEU B C 1
ATOM 2453 O O . LEU B 1 145 ? -46.406 -9.07 -2.113 1 43.5 145 LEU B O 1
ATOM 2457 N N . ASN B 1 146 ? -45.469 -7.238 -3.168 1 44.12 146 ASN B N 1
ATOM 2458 C CA . ASN B 1 146 ? -46.781 -6.602 -3.162 1 44.12 146 ASN B CA 1
ATOM 2459 C C . ASN B 1 146 ? -47.719 -7.289 -4.125 1 44.12 146 ASN B C 1
ATOM 2461 O O . ASN B 1 146 ? -48.938 -7.152 -3.994 1 44.12 146 ASN B O 1
ATOM 2465 N N . SER B 1 147 ? -47.062 -7.898 -5.121 1 42.25 147 SER B N 1
ATOM 2466 C CA . SER B 1 147 ? -47.938 -8.641 -6.016 1 42.25 147 SER B CA 1
ATOM 2467 C C . SER B 1 147 ? -48.5 -9.883 -5.328 1 42.25 147 SER B C 1
ATOM 2469 O O . SER B 1 147 ? -49.656 -10.25 -5.543 1 42.25 147 SER B O 1
ATOM 2471 N N . THR B 1 148 ? -47.594 -10.453 -4.484 1 43.16 148 THR B N 1
ATOM 2472 C CA . THR B 1 148 ? -48.094 -11.648 -3.814 1 43.16 148 THR B CA 1
ATOM 2473 C C . THR B 1 148 ? -49.156 -11.281 -2.783 1 43.16 148 THR B C 1
ATOM 2475 O O . THR B 1 148 ? -50.031 -12.094 -2.461 1 43.16 148 THR B O 1
ATOM 2478 N N . ASN B 1 149 ? -49 -10.125 -2.193 1 39.91 149 ASN B N 1
ATOM 2479 C CA . ASN B 1 149 ? -50 -9.766 -1.19 1 39.91 149 ASN B CA 1
ATOM 2480 C C . ASN B 1 149 ? -51.344 -9.445 -1.829 1 39.91 149 ASN B C 1
ATOM 2482 O O . ASN B 1 149 ? -52.344 -9.305 -1.131 1 39.91 149 ASN B O 1
ATOM 2486 N N . SER B 1 150 ? -51.25 -9.039 -3.117 1 40.09 150 SER B N 1
ATOM 2487 C CA . SER B 1 150 ? -52.531 -8.797 -3.77 1 40.09 150 SER B CA 1
ATOM 2488 C C . SER B 1 150 ? -53.344 -10.086 -3.92 1 40.09 150 SER B C 1
ATOM 2490 O O . SER B 1 150 ? -54.562 -10.047 -4.094 1 40.09 150 SER B O 1
ATOM 2492 N N . PHE B 1 151 ? -52.562 -11.195 -3.936 1 37.44 151 PHE B N 1
ATOM 2493 C CA . PHE B 1 151 ? -53.344 -12.414 -4.137 1 37.44 151 PHE B CA 1
ATOM 2494 C C . PHE B 1 151 ? -54.125 -12.766 -2.881 1 37.44 151 PHE B C 1
ATOM 2496 O O . PHE B 1 151 ? -55.125 -13.492 -2.947 1 37.44 151 PHE B O 1
ATOM 2503 N N . LYS B 1 152 ? -53.562 -12.375 -1.766 1 37.69 152 LYS B N 1
ATOM 2504 C CA . LYS B 1 152 ? -54.219 -12.891 -0.571 1 37.69 152 LYS B CA 1
ATOM 2505 C C . LYS B 1 152 ? -55.531 -12.164 -0.32 1 37.69 152 LYS B C 1
ATOM 2507 O O . LYS B 1 152 ? -56.406 -12.68 0.383 1 37.69 152 LYS B O 1
ATOM 2512 N N . ARG B 1 153 ? -55.562 -10.938 -0.69 1 35.38 153 ARG B N 1
ATOM 2513 C CA . ARG B 1 153 ? -56.781 -10.242 -0.34 1 35.38 153 ARG B CA 1
ATOM 2514 C C . ARG B 1 153 ? -57.969 -10.797 -1.136 1 35.38 153 ARG B C 1
ATOM 2516 O O . ARG B 1 153 ? -59.125 -10.5 -0.826 1 35.38 153 ARG B O 1
ATOM 2523 N N . VAL B 1 154 ? -57.688 -11.477 -2.266 1 35.66 154 VAL B N 1
ATOM 2524 C CA . VAL B 1 154 ? -58.844 -11.938 -3.039 1 35.66 154 VAL B CA 1
ATOM 2525 C C . VAL B 1 154 ? -59.5 -13.117 -2.322 1 35.66 154 VAL B C 1
ATOM 2527 O O . VAL B 1 154 ? -60.688 -13.359 -2.496 1 35.66 154 VAL B O 1
ATOM 2530 N N . SER B 1 155 ? -58.719 -13.906 -1.665 1 36.97 155 SER B N 1
ATOM 2531 C CA . SER B 1 155 ? -59.344 -15.18 -1.312 1 36.97 155 SER B CA 1
ATOM 2532 C C . SER B 1 155 ? -60.312 -15.016 -0.141 1 36.97 155 SER B C 1
ATOM 2534 O O . SER B 1 155 ? -61.156 -15.867 0.094 1 36.97 155 SER B O 1
ATOM 2536 N N . LYS B 1 156 ? -59.969 -14.125 0.788 1 36.91 156 LYS B N 1
ATOM 2537 C CA . LYS B 1 156 ? -60.781 -14.211 1.996 1 36.91 156 LYS B CA 1
ATOM 2538 C C . LYS B 1 156 ? -62.25 -13.797 1.718 1 36.91 156 LYS B C 1
ATOM 2540 O O . LYS B 1 156 ? -63.094 -13.891 2.598 1 36.91 156 LYS B O 1
ATOM 2545 N N . ARG B 1 157 ? -62.438 -13.07 0.647 1 38.22 157 ARG B N 1
ATOM 2546 C CA . ARG B 1 157 ? -63.844 -12.656 0.495 1 38.22 157 ARG B CA 1
ATOM 2547 C C . ARG B 1 157 ? -64.75 -13.852 0.211 1 38.22 157 ARG B C 1
ATOM 2549 O O . ARG B 1 157 ? -65.938 -13.766 0.366 1 38.22 157 ARG B O 1
ATOM 2556 N N . ILE B 1 158 ? -64.125 -14.859 -0.331 1 38.66 158 ILE B N 1
ATOM 2557 C CA . ILE B 1 158 ? -65.062 -15.898 -0.753 1 38.66 158 ILE B CA 1
ATOM 2558 C C . ILE B 1 158 ? -65.625 -16.625 0.473 1 38.66 158 ILE B C 1
ATOM 2560 O O . ILE B 1 158 ? -66.75 -17.125 0.446 1 38.66 158 ILE B O 1
ATOM 2564 N N . GLY B 1 159 ? -64.875 -16.75 1.56 1 33.38 159 GLY B N 1
ATOM 2565 C CA . GLY B 1 159 ? -65.375 -17.719 2.496 1 33.38 159 GLY B CA 1
ATOM 2566 C C . GLY B 1 159 ? -66.438 -17.125 3.434 1 33.38 159 GLY B C 1
ATOM 2567 O O . GLY B 1 159 ? -66.938 -17.828 4.305 1 33.38 159 GLY B O 1
ATOM 2568 N N . GLN B 1 160 ? -66.562 -15.797 3.477 1 27.23 160 GLN B N 1
ATOM 2569 C CA . GLN B 1 160 ? -67.75 -15.5 4.27 1 27.23 160 GLN B CA 1
ATOM 2570 C C . GLN B 1 160 ? -69 -15.57 3.414 1 27.23 160 GLN B C 1
ATOM 2572 O O . GLN B 1 160 ? -69 -15.25 2.227 1 27.23 160 GLN B O 1
#

Organism: NCBI:txid1604004

InterPro domains:
  IPR001845 HTH ArsR-type DNA-binding domain [SM00418] (33-121)
  IPR011991 ArsR-like helix-turn-helix domain [cd00090] (36-110)
  IPR036388 Winged helix-like DNA-binding domain superfamily [G3DSA:1.10.10.10] (21-149)
  IPR036390 Winged helix DNA-binding domain superfamily [SSF46785] (27-122)
  IPR051011 Metal-responsive transcriptional regulator [PTHR43132] (34-105)

Radius of gyration: 28.41 Å; Cα contacts (8 Å, |Δi|>4): 385; chains: 2; bounding box: 129×76×61 Å

Sequence (320 aa):
MATDQTRTVDDAPDDPADLLPEESVLDLDEYLDMHAAVGHRTRYEILYRLVHRNEMSPKELEDALEIDDSTLHYHLNKLVDVGLVEKRQRTERGQDGLYTYYRATVFGEVTLTDGVDELIRGEQSFEAMYNSSSKKREIQASNALNSTNSFKRVSKRIGQMATDQTRTVDDAPDDPADLLPEESVLDLDEYLDMHAAVGHRTRYEILYRLVHRNEMSPKELEDALEIDDSTLHYHLNKLVDVGLVEKRQRTERGQDGLYTYYRATVFGEVTLTDGVDELIRGEQSFEAMYNSSSKKREIQASNALNSTNSFKRVSKRIGQ

Secondary structure (DSSP, 8-state):
---------TTS-SSGGGGS-TT-SS-HHHHHHHHHHHTSHHHHHHHHHHHHH--B-HHHHHHHHT--HHHHHHHHHHHHHTTSEEEEEEE-SSSS-EEEEEEE-HHHHHHHHB-HHHHHHHHHHHHHHHHHHHTTHHHHHHHHHHHHHHHHHHHGGG--/---------TTS-SSGGGGS-TT-SS-HHHHHHHHHHHTSHHHHHHHHHHHHH--B-HHHHHHHHT--HHHHHHHHHHHHHTTSEEEEEEE-SSSS-EEEEEEE-HHHHHHHHB-HHHHHHHHHHHHHHHHHHHHHHHHHHHHHHHHHHHHHHHHTTT--

pLDDT: mean 74.08, std 23.33, range [23.19, 98.44]

Solvent-accessible surface area (backbone atoms only — not comparable to full-atom values): 17728 Å² total; per-residue (Å²): 132,83,77,76,74,70,78,68,59,72,81,62,61,94,50,67,63,71,57,44,46,94,81,43,95,61,56,59,68,52,56,24,45,40,39,28,52,44,22,36,70,68,43,31,52,52,49,52,46,22,59,54,69,38,68,44,33,69,67,59,50,33,68,72,67,72,51,57,68,71,59,50,50,53,47,50,50,53,36,37,74,55,49,29,32,43,82,45,74,43,75,44,89,86,45,99,46,79,43,62,34,33,31,48,32,74,55,34,51,45,49,37,47,31,8,65,55,42,53,38,49,50,47,32,53,49,44,50,59,48,46,67,57,43,64,53,47,59,50,48,49,53,49,47,53,57,50,54,57,56,59,56,72,60,61,65,68,70,74,118,132,83,76,76,76,72,76,67,58,72,80,62,61,94,51,68,62,71,58,44,45,94,81,42,94,63,56,61,68,54,56,24,46,39,40,28,53,44,22,36,69,67,42,32,53,51,50,51,44,22,60,55,70,38,68,45,33,69,67,59,50,34,69,73,67,73,52,57,67,72,60,49,50,53,46,49,49,52,36,36,72,53,49,30,31,42,84,44,74,43,75,43,88,87,47,98,45,77,43,62,34,32,32,49,32,74,55,33,52,46,50,36,46,30,7,64,56,43,52,36,48,51,48,32,53,50,44,48,58,49,44,65,53,39,56,51,46,53,46,46,44,50,49,47,51,52,49,53,55,55,55,56,67,60,56,63,62,66,78,106

Foldseek 3Di:
DPPPPPVPVVVCDPDVQVLADPPQPDTLVLLVLLLVLCVDDLLVVVLVCQLVVNKAALVRSCVVSVDDSVVSVVSQVSCVVSPQKDKDWDDDVVDNDIGIMMHGDPSSNVSVPDDSSVVSVVNSVVCCVVVVVCVVCVVVVVVVVVVVVVVVVPPVVVPD/DPPPPPVPVVVCDPDVQVLADPPQPDTLVLLVLLLVLCVDPLLVVVLVCQLVVNKAALVRSCVVSVDDSVVSVVSQVSCVVSPQKDKDWDDDVVDNDIGIIMHGDPSSNVSVPDDSSVVRVVNSVVCCVVVVVCVVVVVVVVVVVVVVVVVVVVPVVPPD